Protein AF-A0A355GZD1-F1 (afdb_monomer_lite)

Secondary structure (DSSP, 8-state):
--EEEEEE-SS-GGG-EEEEEESPPGGGHHHHHHHHGGGT---SSS--EEEEEEEES-GGGGGGTT-EE-HHHHHHHHHHHHT--HHHHHHHHHHHHHHT---HHHHHHHTTTGGGSEEES--S-HHHHHHHHHHHHHT---HHHHTT--HHHHHHHHHHHS--EEETTEEEE-TT--------SSSPPP---S--SEEEEEEETT--TTSPPEEEEES--HHHHHHHHHHTT--SGGGEEEEEEEE-S-HHHHTT---TT-

Structure (mmCIF, N/CA/C/O backbone):
data_AF-A0A355GZD1-F1
#
_entry.id   AF-A0A355GZD1-F1
#
loop_
_atom_site.group_PDB
_atom_site.id
_atom_site.type_symbol
_atom_site.label_atom_id
_atom_site.label_alt_id
_atom_site.label_comp_id
_atom_site.label_asym_id
_atom_site.label_entity_id
_atom_site.label_seq_id
_atom_site.pdbx_PDB_ins_code
_atom_site.Cartn_x
_atom_site.Cartn_y
_atom_site.Cartn_z
_atom_site.occupancy
_atom_site.B_iso_or_equiv
_atom_site.auth_seq_id
_atom_site.auth_comp_id
_atom_site.auth_asym_id
_atom_site.auth_atom_id
_atom_site.pdbx_PDB_model_num
ATOM 1 N N . MET A 1 1 ? 7.072 -10.520 4.217 1.00 82.12 1 MET A N 1
ATOM 2 C CA . MET A 1 1 ? 6.081 -10.855 3.170 1.00 82.12 1 MET A CA 1
ATOM 3 C C . MET A 1 1 ? 4.704 -10.522 3.706 1.00 82.12 1 MET A C 1
ATOM 5 O O . MET A 1 1 ? 4.335 -11.055 4.750 1.00 82.12 1 MET A O 1
ATOM 9 N N . GLN A 1 2 ? 3.979 -9.650 3.012 1.00 93.69 2 GLN A N 1
ATOM 10 C CA . GLN A 1 2 ? 2.632 -9.221 3.383 1.00 93.69 2 GLN A CA 1
ATOM 11 C C . GLN A 1 2 ? 1.550 -10.006 2.657 1.00 93.69 2 GLN A C 1
ATOM 13 O O . GLN A 1 2 ? 0.583 -10.456 3.278 1.00 93.69 2 GLN A O 1
ATOM 18 N N . PHE A 1 3 ? 1.742 -10.228 1.363 1.00 98.00 3 PHE A N 1
ATOM 19 C CA . PHE A 1 3 ? 0.904 -11.103 0.562 1.00 98.00 3 PHE A CA 1
ATOM 20 C C . PHE A 1 3 ? 1.720 -11.700 -0.580 1.00 98.00 3 PHE A C 1
ATOM 22 O O . PHE A 1 3 ? 2.838 -11.275 -0.857 1.00 98.00 3 PHE A O 1
ATOM 29 N N . GLN A 1 4 ? 1.162 -12.708 -1.224 1.00 98.12 4 GLN A N 1
ATOM 30 C CA . GLN A 1 4 ? 1.624 -13.228 -2.498 1.00 98.12 4 GLN A CA 1
ATOM 31 C C . GLN A 1 4 ? 0.458 -13.162 -3.482 1.00 98.12 4 GLN A C 1
ATOM 33 O O . GLN A 1 4 ? -0.702 -13.310 -3.079 1.00 98.12 4 GLN A O 1
ATOM 38 N N . ALA A 1 5 ? 0.769 -12.953 -4.755 1.00 98.44 5 ALA A N 1
ATOM 39 C CA . ALA A 1 5 ? -0.221 -12.970 -5.820 1.00 98.44 5 ALA A CA 1
ATOM 40 C C . ALA A 1 5 ? 0.147 -14.015 -6.873 1.00 98.44 5 ALA A C 1
ATOM 42 O O . ALA A 1 5 ? 1.322 -14.211 -7.197 1.00 98.44 5 ALA A O 1
ATOM 43 N N . VAL A 1 6 ? -0.873 -14.679 -7.403 1.00 98.56 6 VAL A N 1
ATOM 44 C CA . VAL A 1 6 ? -0.771 -15.490 -8.615 1.00 98.56 6 VAL A CA 1
ATOM 45 C C . VAL A 1 6 ? -1.112 -14.584 -9.790 1.00 98.56 6 VAL A C 1
ATOM 47 O O . VAL A 1 6 ? -2.208 -14.032 -9.840 1.00 98.56 6 VAL A O 1
ATOM 50 N N . LEU A 1 7 ? -0.163 -14.407 -10.702 1.00 98.62 7 LEU A N 1
ATOM 51 C CA . LEU A 1 7 ? -0.236 -13.484 -11.826 1.00 98.62 7 LEU A CA 1
ATOM 52 C C . LEU A 1 7 ? -0.291 -14.257 -13.142 1.00 98.62 7 LEU A C 1
ATOM 54 O O . LEU A 1 7 ? 0.417 -15.253 -13.310 1.00 98.62 7 LEU A O 1
ATOM 58 N N . SER A 1 8 ? -1.114 -13.793 -14.075 1.00 98.25 8 SER A N 1
ATOM 59 C CA . SER A 1 8 ? -1.251 -14.366 -15.414 1.00 98.25 8 SER A CA 1
ATOM 60 C C . SER A 1 8 ? -1.285 -13.271 -16.480 1.00 98.25 8 SER A C 1
ATOM 62 O O . SER A 1 8 ? -1.413 -12.082 -16.176 1.00 98.25 8 SER A O 1
ATOM 64 N N . ASN A 1 9 ? -1.187 -13.676 -17.744 1.00 98.06 9 ASN A N 1
ATOM 65 C CA . ASN A 1 9 ? -1.461 -12.800 -18.873 1.00 98.06 9 ASN A CA 1
ATOM 66 C C . ASN A 1 9 ? -2.927 -12.947 -19.294 1.00 98.06 9 ASN A C 1
ATOM 68 O O . ASN A 1 9 ? -3.339 -14.008 -19.766 1.00 98.06 9 ASN A O 1
ATOM 72 N N . GLN A 1 10 ? -3.712 -11.872 -19.189 1.00 96.25 10 GLN A N 1
ATOM 73 C CA . GLN A 1 10 ? -5.134 -11.892 -19.552 1.00 96.25 10 GLN A CA 1
ATOM 74 C C . GLN A 1 10 ? -5.372 -12.282 -21.024 1.00 96.25 10 GLN A C 1
ATOM 76 O O . GLN A 1 10 ? -6.396 -12.885 -21.357 1.00 96.25 10 GLN A O 1
ATOM 81 N N . HIS A 1 11 ? -4.456 -11.908 -21.918 1.00 96.56 11 HIS A N 1
ATOM 82 C CA . HIS A 1 11 ? -4.574 -12.152 -23.355 1.00 96.56 11 HIS A CA 1
ATOM 83 C C . HIS A 1 11 ? -3.964 -13.487 -23.790 1.00 96.56 11 HIS A C 1
ATOM 85 O O . HIS A 1 11 ? -4.362 -14.006 -24.834 1.00 96.56 11 HIS A O 1
ATOM 91 N N . HIS A 1 12 ? -3.069 -14.047 -22.975 1.00 95.62 12 HIS A N 1
ATOM 92 C CA . HIS A 1 12 ? -2.373 -15.308 -23.223 1.00 95.62 12 HIS A CA 1
ATOM 93 C C . HIS A 1 12 ? -2.447 -16.252 -22.010 1.00 95.62 12 HIS A C 1
ATOM 95 O O . HIS A 1 12 ? -1.419 -16.599 -21.420 1.00 95.62 12 HIS A O 1
ATOM 101 N N . PRO A 1 13 ? -3.654 -16.703 -21.611 1.00 91.56 13 PRO A N 1
ATOM 102 C CA . PRO A 1 13 ? -3.822 -17.595 -20.461 1.00 91.56 13 PRO A CA 1
ATOM 103 C C . PRO A 1 13 ? -3.084 -18.937 -20.627 1.00 91.56 13 PRO A C 1
ATOM 105 O O . PRO A 1 13 ? -2.795 -19.622 -19.647 1.00 91.56 13 PRO A O 1
ATOM 108 N N . GLU A 1 14 ? -2.760 -19.333 -21.860 1.00 95.94 14 GLU A N 1
ATOM 109 C CA . GLU A 1 14 ? -1.964 -20.518 -22.176 1.00 95.94 14 GLU A CA 1
ATOM 110 C C . GLU A 1 14 ? -0.510 -20.452 -21.688 1.00 95.94 14 GLU A C 1
ATOM 112 O O . GLU A 1 14 ? 0.125 -21.502 -21.574 1.00 95.94 14 GLU A O 1
ATOM 117 N N . TYR A 1 15 ? 0.013 -19.260 -21.379 1.00 97.12 15 TYR A N 1
ATOM 118 C CA . TYR A 1 15 ? 1.365 -19.100 -20.835 1.00 97.12 15 TYR A CA 1
ATOM 119 C C . TYR A 1 15 ? 1.468 -19.541 -19.371 1.00 97.12 15 TYR A C 1
ATOM 121 O O . TYR A 1 15 ? 2.567 -19.743 -18.861 1.00 97.12 15 TYR A O 1
ATOM 129 N N . GLY A 1 16 ? 0.334 -19.799 -18.713 1.00 96.94 16 GLY A N 1
ATOM 130 C CA . GLY A 1 16 ? 0.282 -20.256 -17.332 1.00 96.94 16 GLY A CA 1
ATOM 131 C C . GLY A 1 16 ? 0.289 -19.095 -16.345 1.00 96.94 16 GLY A C 1
ATOM 132 O O . GLY A 1 16 ? -0.202 -18.009 -16.641 1.00 96.94 16 GLY A O 1
ATOM 133 N N . VAL A 1 17 ? 0.802 -19.357 -15.143 1.00 97.88 17 VAL A N 1
ATOM 134 C CA . VAL A 1 17 ? 0.797 -18.398 -14.036 1.00 97.88 17 VAL A CA 1
ATOM 135 C C . VAL A 1 17 ? 2.152 -18.339 -13.341 1.00 97.88 17 VAL A C 1
ATOM 137 O O . VAL A 1 17 ? 2.861 -19.347 -13.264 1.00 97.88 17 VAL A O 1
ATOM 140 N N . ALA A 1 18 ? 2.464 -17.180 -12.772 1.00 97.94 18 ALA A N 1
ATOM 141 C CA . ALA A 1 18 ? 3.606 -16.958 -11.898 1.00 97.94 18 ALA A CA 1
ATOM 142 C C . ALA A 1 18 ? 3.125 -16.586 -10.493 1.00 97.94 18 ALA A C 1
ATOM 144 O O . ALA A 1 18 ? 2.211 -15.784 -10.335 1.00 97.94 18 ALA A O 1
ATOM 145 N N . THR A 1 19 ? 3.736 -17.147 -9.452 1.00 98.12 19 THR A N 1
ATOM 146 C CA . THR A 1 19 ? 3.465 -16.739 -8.067 1.00 98.12 19 THR A CA 1
ATOM 147 C C . THR A 1 19 ? 4.574 -15.818 -7.588 1.00 98.12 19 THR A C 1
ATOM 149 O O . THR A 1 19 ? 5.732 -16.231 -7.542 1.00 98.12 19 THR A O 1
ATOM 152 N N . VAL A 1 20 ? 4.216 -14.592 -7.208 1.00 98.44 20 VAL A N 1
ATOM 153 C CA . VAL A 1 20 ? 5.163 -13.572 -6.743 1.00 98.44 20 VAL A CA 1
ATOM 154 C C . VAL A 1 20 ? 4.859 -13.210 -5.286 1.00 98.44 20 VAL A C 1
ATOM 156 O O . VAL A 1 20 ? 3.724 -12.826 -4.981 1.00 98.44 20 VAL A O 1
ATOM 159 N N . PRO A 1 21 ? 5.833 -13.343 -4.366 1.00 98.12 21 PRO A N 1
ATOM 160 C CA . PRO A 1 21 ? 5.706 -12.840 -3.005 1.00 98.12 21 PRO A CA 1
ATOM 161 C C . PRO A 1 21 ? 6.002 -11.337 -2.952 1.00 98.12 21 PRO A C 1
ATOM 163 O O . PRO A 1 21 ? 6.957 -10.866 -3.566 1.00 98.12 21 PRO A O 1
ATOM 166 N N . PHE A 1 22 ? 5.226 -10.605 -2.153 1.00 98.44 22 PHE A N 1
ATOM 167 C CA . PHE A 1 22 ? 5.394 -9.172 -1.937 1.00 98.44 22 PHE A CA 1
ATOM 168 C C . PHE A 1 22 ? 5.576 -8.823 -0.442 1.00 98.44 22 PHE A C 1
ATOM 170 O O . PHE A 1 22 ? 5.007 -9.492 0.434 1.00 98.44 22 PHE A O 1
ATOM 177 N N . PRO A 1 23 ? 6.344 -7.772 -0.099 1.00 97.81 23 PRO A N 1
ATOM 178 C CA . PRO A 1 23 ? 7.162 -6.971 -1.015 1.00 97.81 23 PRO A CA 1
ATOM 179 C C . PRO A 1 23 ? 8.322 -7.788 -1.602 1.00 97.81 23 PRO A C 1
ATOM 181 O O . PRO A 1 23 ? 8.781 -8.755 -0.986 1.00 97.81 23 PRO A O 1
ATOM 184 N N . ILE A 1 24 ? 8.754 -7.420 -2.804 1.00 97.06 24 ILE A N 1
ATOM 185 C CA . ILE A 1 24 ? 9.878 -8.018 -3.519 1.00 97.06 24 ILE A CA 1
ATOM 186 C C . ILE A 1 24 ? 11.169 -7.500 -2.870 1.00 97.06 24 ILE A C 1
ATOM 188 O O . ILE A 1 24 ? 11.403 -6.288 -2.860 1.00 97.06 24 ILE A O 1
ATOM 192 N N . PRO A 1 25 ? 12.032 -8.379 -2.327 1.00 93.62 25 PRO A N 1
ATOM 193 C CA . PRO A 1 25 ? 13.328 -7.956 -1.811 1.00 93.62 25 PRO A CA 1
ATOM 194 C C . PRO A 1 25 ? 14.170 -7.314 -2.916 1.00 93.62 25 PRO A C 1
ATOM 196 O O . PRO A 1 25 ? 14.246 -7.857 -4.017 1.00 93.62 25 PRO A O 1
ATOM 199 N N . ASN A 1 26 ? 14.877 -6.223 -2.612 1.00 91.00 26 ASN A N 1
ATOM 200 C CA . ASN A 1 26 ? 15.703 -5.517 -3.600 1.00 91.00 26 ASN A CA 1
ATOM 201 C C . ASN A 1 26 ? 16.722 -6.437 -4.304 1.00 91.00 26 ASN A C 1
ATOM 203 O O . ASN A 1 26 ? 16.922 -6.333 -5.510 1.00 91.00 26 ASN A O 1
ATOM 207 N N . ALA A 1 27 ? 17.301 -7.404 -3.585 1.00 92.38 27 ALA A N 1
ATOM 208 C CA . ALA A 1 27 ? 18.230 -8.386 -4.156 1.00 92.38 27 ALA A CA 1
ATOM 209 C C . ALA A 1 27 ? 17.583 -9.390 -5.137 1.00 92.38 27 ALA A C 1
ATOM 211 O O . ALA A 1 27 ? 18.294 -10.019 -5.915 1.00 92.38 27 ALA A O 1
ATOM 212 N N . GLU A 1 28 ? 16.260 -9.553 -5.096 1.00 95.56 28 GLU A N 1
ATOM 213 C CA . GLU A 1 28 ? 15.500 -10.491 -5.934 1.00 95.56 28 GLU A CA 1
ATOM 214 C C . GLU A 1 28 ? 14.722 -9.789 -7.053 1.00 95.56 28 GLU A C 1
ATOM 216 O O . GLU A 1 28 ? 14.115 -10.460 -7.885 1.00 95.56 28 GLU A O 1
ATOM 221 N N . TYR A 1 29 ? 14.740 -8.454 -7.104 1.00 95.69 29 TYR A N 1
ATOM 222 C CA . TYR A 1 29 ? 13.924 -7.686 -8.041 1.00 95.69 29 TYR A CA 1
ATOM 223 C C . TYR A 1 29 ? 14.171 -8.090 -9.501 1.00 95.69 29 TYR A C 1
ATOM 225 O O . TYR A 1 29 ? 13.238 -8.471 -10.206 1.00 95.69 29 TYR A O 1
ATOM 233 N N . ASP A 1 30 ? 15.434 -8.114 -9.931 1.00 97.00 30 ASP A N 1
ATOM 234 C CA . ASP A 1 30 ? 15.802 -8.505 -11.298 1.00 97.00 30 ASP A CA 1
ATOM 235 C C . ASP A 1 30 ? 15.437 -9.969 -11.600 1.00 97.00 30 ASP A C 1
ATOM 237 O O . ASP A 1 30 ? 15.009 -10.290 -12.709 1.00 97.00 30 ASP A O 1
ATOM 241 N N . ASN A 1 31 ? 15.546 -10.857 -10.604 1.00 97.38 31 ASN A N 1
ATOM 242 C CA . ASN A 1 31 ? 15.173 -12.263 -10.754 1.00 97.38 31 ASN A CA 1
ATOM 243 C C . ASN A 1 31 ? 13.663 -12.418 -10.964 1.00 97.38 31 ASN A C 1
ATOM 245 O O . ASN A 1 31 ? 13.244 -13.240 -11.778 1.00 97.38 31 ASN A O 1
ATOM 249 N N . ILE A 1 32 ? 12.845 -11.634 -10.252 1.00 97.56 32 ILE A N 1
ATOM 250 C CA . ILE A 1 32 ? 11.390 -11.632 -10.430 1.00 97.56 32 ILE A CA 1
ATOM 251 C C . ILE A 1 32 ? 11.013 -11.075 -11.802 1.00 97.56 32 ILE A C 1
ATOM 253 O O . ILE A 1 32 ? 10.178 -11.675 -12.470 1.00 97.56 32 ILE A O 1
ATOM 257 N N . ILE A 1 33 ? 11.646 -9.995 -12.267 1.00 97.69 33 ILE A N 1
ATOM 258 C CA . ILE A 1 33 ? 11.395 -9.481 -13.623 1.00 97.69 33 ILE A CA 1
ATOM 259 C C . ILE A 1 33 ? 11.700 -10.561 -14.670 1.00 97.69 33 ILE A C 1
ATOM 261 O O . ILE A 1 33 ? 10.834 -10.884 -15.481 1.00 97.69 33 ILE A O 1
ATOM 265 N N . ALA A 1 34 ? 12.869 -11.202 -14.590 1.00 97.38 34 ALA A N 1
ATOM 266 C CA . ALA A 1 34 ? 13.246 -12.280 -15.505 1.00 97.38 34 ALA A CA 1
ATOM 267 C C . ALA A 1 34 ? 12.312 -13.506 -15.417 1.00 97.38 34 ALA A C 1
ATOM 269 O O . ALA A 1 34 ? 12.079 -14.187 -16.415 1.00 97.38 34 ALA A O 1
ATOM 270 N N . LEU A 1 35 ? 11.756 -13.796 -14.234 1.00 97.25 35 LEU A N 1
ATOM 271 C CA . LEU A 1 35 ? 10.775 -14.867 -14.039 1.00 97.25 35 LEU A CA 1
ATOM 272 C C . LEU A 1 35 ? 9.460 -14.592 -14.783 1.00 97.25 35 LEU A C 1
ATOM 274 O O . LEU A 1 35 ? 8.805 -15.543 -15.206 1.00 97.25 35 LEU A O 1
ATOM 278 N N . LEU A 1 36 ? 9.069 -13.323 -14.926 1.00 97.88 36 LEU A N 1
ATOM 279 C CA . LEU A 1 36 ? 7.809 -12.917 -15.551 1.00 97.88 36 LEU A CA 1
ATOM 280 C C . LEU A 1 36 ? 7.895 -12.806 -17.079 1.00 97.88 36 LEU A C 1
ATOM 282 O O . LEU A 1 36 ? 6.874 -12.965 -17.748 1.00 97.88 36 LEU A O 1
ATOM 286 N N . GLU A 1 37 ? 9.096 -12.627 -17.643 1.00 96.56 37 GLU A N 1
ATOM 287 C CA . GLU A 1 37 ? 9.306 -12.500 -19.095 1.00 96.56 37 GLU A CA 1
ATOM 288 C C . GLU A 1 37 ? 8.633 -13.608 -19.934 1.00 96.56 37 GLU A C 1
ATOM 290 O O . GLU A 1 37 ? 7.963 -13.270 -20.912 1.00 96.56 37 GLU A O 1
ATOM 295 N N . PRO A 1 38 ? 8.721 -14.914 -19.590 1.00 97.00 38 PRO A N 1
ATOM 296 C CA . PRO A 1 38 ? 8.094 -15.976 -20.384 1.00 97.00 38 PRO A CA 1
ATOM 297 C C . PRO A 1 38 ? 6.561 -15.933 -20.393 1.00 97.00 38 PRO A C 1
ATOM 299 O O . PRO A 1 38 ? 5.946 -16.580 -21.237 1.00 97.00 38 PRO A O 1
ATOM 302 N N . PHE A 1 39 ? 5.953 -15.211 -19.448 1.00 97.19 39 PHE A N 1
ATOM 303 C CA . PHE A 1 39 ? 4.508 -15.006 -19.361 1.00 97.19 39 PHE A CA 1
ATOM 304 C C . PHE A 1 39 ? 4.060 -13.735 -20.101 1.00 97.19 39 PHE A C 1
ATOM 306 O O . PHE A 1 39 ? 2.863 -13.471 -20.181 1.00 97.19 39 PHE A O 1
ATOM 313 N N . GLU A 1 40 ? 4.998 -12.958 -20.656 1.00 97.44 40 GLU A N 1
ATOM 314 C CA . GLU A 1 40 ? 4.743 -11.670 -21.312 1.00 97.44 40 GLU A CA 1
ATOM 315 C C . GLU A 1 40 ? 3.964 -10.687 -20.412 1.00 97.44 40 GLU A C 1
ATOM 317 O O . GLU A 1 40 ? 3.043 -10.012 -20.873 1.00 97.44 40 GLU A O 1
ATOM 322 N N . ILE A 1 41 ? 4.319 -10.638 -19.122 1.00 97.75 41 ILE A N 1
ATOM 323 C CA . ILE A 1 41 ? 3.781 -9.694 -18.127 1.00 97.75 41 ILE A CA 1
ATOM 324 C C . ILE A 1 41 ? 4.915 -9.025 -17.345 1.00 97.75 41 ILE A C 1
ATOM 326 O O . ILE A 1 41 ? 6.064 -9.470 -17.402 1.00 97.75 41 ILE A O 1
ATOM 330 N N . GLY A 1 42 ? 4.591 -7.993 -16.565 1.00 95.62 42 GLY A N 1
ATOM 331 C CA . GLY A 1 42 ? 5.566 -7.260 -15.767 1.00 95.62 42 GLY A CA 1
ATOM 332 C C . GLY A 1 42 ? 6.131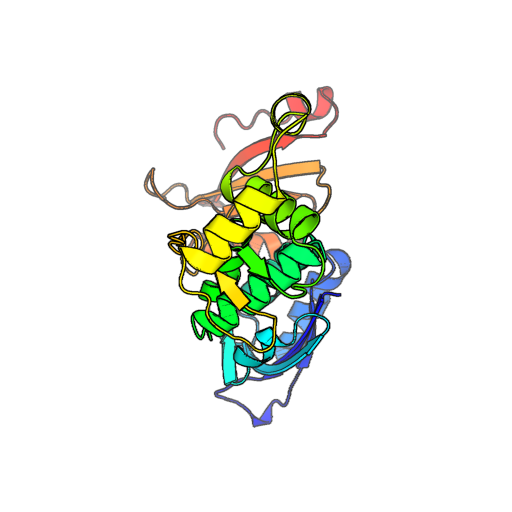 -6.041 -16.489 1.00 95.62 42 GLY A C 1
ATOM 333 O O . GLY A 1 42 ? 7.250 -5.632 -16.190 1.00 95.62 42 GLY A O 1
ATOM 334 N N . ASP A 1 43 ? 5.388 -5.436 -17.417 1.00 96.19 43 ASP A N 1
ATOM 335 C CA . ASP A 1 43 ? 5.704 -4.129 -18.004 1.00 96.19 43 ASP A CA 1
ATOM 336 C C . ASP A 1 43 ? 5.910 -3.062 -16.901 1.00 96.19 43 ASP A C 1
ATOM 338 O O . ASP A 1 43 ? 5.503 -3.228 -15.749 1.00 96.19 43 ASP A O 1
ATOM 342 N N . ALA A 1 44 ? 6.622 -1.974 -17.196 1.00 93.31 44 ALA A N 1
ATOM 343 C CA . ALA A 1 44 ? 6.904 -0.915 -16.218 1.00 93.31 44 ALA A CA 1
ATOM 344 C C . ALA A 1 44 ? 5.748 0.080 -16.036 1.00 93.31 44 ALA A C 1
ATOM 346 O O . ALA A 1 44 ? 5.700 0.780 -15.027 1.00 93.31 44 ALA A O 1
ATOM 347 N N . VAL A 1 45 ? 4.854 0.162 -17.023 1.00 92.75 45 VAL A N 1
ATOM 348 C CA . VAL A 1 45 ? 3.799 1.176 -17.138 1.00 92.75 45 VAL A CA 1
ATOM 349 C C . VAL A 1 45 ? 2.426 0.529 -17.296 1.00 92.75 45 VAL A C 1
ATOM 351 O O . VAL A 1 45 ? 1.441 1.011 -16.743 1.00 92.75 45 VAL A O 1
ATOM 354 N N . ARG A 1 46 ? 2.324 -0.554 -18.069 1.00 95.44 46 ARG A N 1
ATOM 355 C CA . ARG A 1 46 ? 1.048 -1.230 -18.313 1.00 95.44 46 ARG A CA 1
ATOM 356 C C . ARG A 1 46 ? 0.648 -2.063 -17.099 1.00 95.44 46 ARG A C 1
ATOM 358 O O . ARG A 1 46 ? 1.484 -2.684 -16.447 1.00 95.44 46 ARG A O 1
ATOM 365 N N . ARG A 1 47 ? -0.658 -2.109 -16.839 1.00 96.50 47 ARG A N 1
ATOM 366 C CA . ARG A 1 47 ? -1.276 -3.076 -15.928 1.00 96.50 47 ARG A CA 1
ATOM 367 C C . ARG A 1 47 ? -1.508 -4.386 -16.677 1.00 96.50 47 ARG A C 1
ATOM 369 O O . ARG A 1 47 ? -2.606 -4.637 -17.160 1.00 96.50 47 ARG A O 1
ATOM 376 N N . ASP A 1 48 ? -0.437 -5.138 -16.901 1.00 97.62 48 ASP A N 1
ATOM 377 C CA . ASP A 1 48 ? -0.443 -6.379 -17.685 1.00 97.62 48 ASP A CA 1
ATOM 378 C C . ASP A 1 48 ? -0.445 -7.653 -16.826 1.00 97.62 48 ASP A C 1
ATOM 380 O O . ASP A 1 48 ? -0.647 -8.745 -17.356 1.00 97.62 48 ASP A O 1
ATOM 384 N N . CYS A 1 49 ? -0.305 -7.524 -15.505 1.00 98.06 49 CYS A N 1
ATOM 385 C CA . CYS A 1 49 ? -0.433 -8.632 -14.569 1.00 98.06 49 CYS A CA 1
ATOM 386 C C . CYS A 1 49 ? -1.901 -8.810 -14.167 1.00 98.06 49 CYS A C 1
ATOM 388 O O . CYS A 1 49 ? -2.415 -8.082 -13.312 1.00 98.06 49 CYS A O 1
ATOM 390 N N . ARG A 1 50 ? -2.569 -9.816 -14.739 1.00 98.38 50 ARG A N 1
ATOM 391 C CA . ARG A 1 50 ? -3.881 -10.269 -14.267 1.00 98.38 50 ARG A CA 1
ATOM 392 C C . ARG A 1 50 ? -3.718 -10.959 -12.920 1.00 98.38 50 ARG A C 1
ATOM 394 O O . ARG A 1 50 ? -2.973 -11.932 -12.821 1.00 98.38 50 ARG A O 1
ATOM 401 N N . ILE A 1 51 ? -4.433 -10.503 -11.901 1.00 98.56 51 ILE A N 1
ATOM 402 C CA . ILE A 1 51 ? -4.372 -11.094 -10.561 1.00 98.56 51 ILE A CA 1
ATOM 403 C C . ILE A 1 51 ? -5.373 -12.250 -10.493 1.00 98.56 51 ILE A C 1
ATOM 405 O O . ILE A 1 51 ? -6.580 -12.034 -10.535 1.00 98.56 51 ILE A O 1
ATOM 409 N N . GLU A 1 52 ? -4.895 -13.486 -10.403 1.00 98.38 52 GLU A N 1
ATOM 410 C CA . GLU A 1 52 ? -5.752 -14.679 -10.334 1.00 98.38 52 GLU A CA 1
ATOM 411 C C . GLU A 1 52 ? -6.161 -15.021 -8.901 1.00 98.38 52 GLU A C 1
ATOM 413 O O . GLU A 1 52 ? -7.313 -15.365 -8.649 1.00 98.38 52 GLU A O 1
ATOM 418 N N . GLU A 1 53 ? -5.215 -14.922 -7.969 1.00 98.44 53 GLU A N 1
ATOM 419 C CA . GLU A 1 53 ? -5.412 -15.251 -6.558 1.00 98.44 53 GLU A CA 1
ATOM 420 C C . GLU A 1 53 ? -4.517 -14.362 -5.697 1.00 98.44 53 GLU A C 1
ATOM 422 O O . GLU A 1 53 ? -3.346 -14.144 -6.032 1.00 98.44 53 GLU A O 1
ATOM 427 N N . VAL A 1 54 ? -5.047 -13.890 -4.568 1.00 98.31 54 VAL A N 1
ATOM 428 C CA . VAL A 1 54 ? -4.268 -13.179 -3.549 1.00 98.31 54 VAL A CA 1
ATOM 429 C C . VAL A 1 54 ? -4.369 -13.917 -2.224 1.00 98.31 54 VAL A C 1
ATOM 431 O O . VAL A 1 54 ? -5.451 -14.216 -1.727 1.00 98.31 54 VAL A O 1
ATOM 434 N N . SER A 1 55 ? -3.224 -14.174 -1.596 1.00 97.81 55 SER A N 1
ATOM 435 C CA . SER A 1 55 ? -3.176 -14.780 -0.263 1.00 97.81 55 SER A CA 1
ATOM 436 C C . SER A 1 55 ? -2.159 -14.074 0.622 1.00 97.81 55 SER A C 1
ATOM 438 O O . SER A 1 55 ? -1.110 -13.632 0.161 1.00 97.81 55 SER A O 1
ATOM 440 N N . GLY A 1 56 ? -2.458 -13.941 1.914 1.00 96.44 56 GLY A N 1
ATOM 441 C CA . GLY A 1 56 ? -1.550 -13.279 2.845 1.00 96.44 56 GLY A CA 1
ATOM 442 C C . GLY A 1 56 ? -2.225 -12.724 4.087 1.00 96.44 56 GLY A C 1
ATOM 443 O O . GLY A 1 56 ? -3.297 -13.163 4.501 1.00 96.44 56 GLY A O 1
ATOM 444 N N . ASN A 1 57 ? -1.572 -11.727 4.676 1.00 96.19 57 ASN A N 1
ATOM 445 C CA . ASN A 1 57 ? -1.964 -11.130 5.945 1.00 96.19 57 ASN A CA 1
ATOM 446 C C . ASN A 1 57 ? -3.182 -10.205 5.828 1.00 96.19 57 ASN A C 1
ATOM 448 O O . ASN A 1 57 ? -3.796 -9.909 6.853 1.00 96.19 57 ASN A O 1
ATOM 452 N N . PHE A 1 58 ? -3.530 -9.757 4.620 1.00 97.88 58 PHE A N 1
ATOM 453 C CA . PHE A 1 58 ? -4.604 -8.799 4.353 1.00 97.88 58 PHE A CA 1
ATOM 454 C C . PHE A 1 58 ? -5.709 -9.430 3.489 1.00 97.88 58 PHE A C 1
ATOM 456 O O . PHE A 1 58 ? -5.712 -9.239 2.275 1.00 97.88 58 PHE A O 1
ATOM 463 N N . PRO A 1 59 ? -6.676 -10.158 4.085 1.00 97.38 59 PRO A N 1
ATOM 464 C CA . PRO A 1 59 ? -7.797 -10.750 3.353 1.00 97.38 59 PRO A CA 1
ATOM 465 C C . PRO A 1 59 ? -8.574 -9.787 2.448 1.00 97.38 59 PRO A C 1
ATOM 467 O O . PRO A 1 59 ? -9.140 -10.231 1.453 1.00 97.38 59 PRO A O 1
ATOM 470 N N . ILE A 1 60 ? -8.598 -8.484 2.761 1.00 98.12 60 ILE A N 1
ATOM 471 C CA . ILE A 1 60 ? -9.287 -7.485 1.927 1.00 98.12 60 ILE A CA 1
ATOM 472 C C . ILE A 1 60 ? -8.732 -7.422 0.499 1.00 98.12 60 ILE A C 1
ATOM 474 O O . ILE A 1 60 ? -9.473 -7.148 -0.436 1.00 98.12 60 ILE A O 1
ATOM 478 N N . LEU A 1 61 ? -7.450 -7.755 0.312 1.00 98.44 61 LEU A N 1
ATOM 479 C CA . LEU A 1 61 ? -6.796 -7.724 -0.996 1.00 98.44 61 LEU A CA 1
ATOM 480 C C . LEU A 1 61 ? -7.311 -8.808 -1.950 1.00 98.44 61 LEU A C 1
ATOM 482 O O . LEU A 1 61 ? -7.011 -8.748 -3.134 1.00 98.44 61 LEU A O 1
ATOM 486 N N . THR A 1 62 ? -8.131 -9.757 -1.486 1.00 98.06 62 THR A N 1
ATOM 487 C CA . THR A 1 62 ? -8.868 -10.666 -2.385 1.00 98.06 62 THR A CA 1
ATOM 488 C C . THR A 1 62 ? -9.828 -9.917 -3.319 1.00 98.06 62 THR A C 1
ATOM 490 O O . THR A 1 62 ? -10.187 -10.443 -4.365 1.00 98.06 62 THR A O 1
ATOM 493 N N . GLN A 1 63 ? -10.191 -8.664 -3.011 1.00 97.88 63 GLN A N 1
ATOM 494 C CA . GLN A 1 63 ? -10.930 -7.787 -3.930 1.00 97.88 63 GLN A CA 1
ATOM 495 C C . GLN A 1 63 ? -10.121 -7.404 -5.184 1.00 97.88 63 GLN A C 1
ATOM 497 O O . GLN A 1 63 ? -10.712 -7.030 -6.191 1.00 97.88 63 GLN A O 1
ATOM 502 N N . LEU A 1 64 ? -8.788 -7.538 -5.156 1.00 98.38 64 LEU A N 1
ATOM 503 C CA . LEU A 1 64 ? -7.943 -7.371 -6.341 1.00 98.38 64 LEU A CA 1
ATOM 504 C C . LEU A 1 64 ? -8.033 -8.564 -7.303 1.00 98.38 64 LEU A C 1
ATOM 506 O O . LEU A 1 64 ? -7.594 -8.457 -8.445 1.00 98.38 64 LEU A O 1
ATOM 510 N N . GLU A 1 65 ? -8.564 -9.712 -6.879 1.00 98.31 65 GLU A N 1
ATOM 511 C CA . GLU A 1 65 ? -8.681 -10.864 -7.769 1.00 98.31 65 GLU A CA 1
ATOM 512 C C . GLU A 1 65 ? -9.534 -10.513 -8.991 1.00 98.31 65 GLU A C 1
ATOM 514 O O . GLU A 1 65 ? -10.614 -9.929 -8.900 1.00 98.31 65 GLU A O 1
ATOM 519 N N . ARG A 1 66 ? -9.056 -10.937 -10.160 1.00 97.00 66 ARG A N 1
ATOM 520 C CA . ARG A 1 66 ? -9.618 -10.666 -11.488 1.00 97.00 66 ARG A CA 1
ATOM 521 C C . ARG A 1 66 ? -9.516 -9.210 -11.939 1.00 97.00 66 ARG A C 1
ATOM 523 O O . ARG A 1 66 ? -10.148 -8.871 -12.946 1.00 97.00 66 ARG A O 1
ATOM 530 N N . THR A 1 67 ? -8.735 -8.382 -11.258 1.00 97.88 67 THR A N 1
ATOM 531 C CA . THR A 1 67 ? -8.302 -7.085 -11.782 1.00 97.88 67 THR A CA 1
ATOM 532 C C . THR A 1 67 ? -6.904 -7.197 -12.384 1.00 97.88 67 THR A C 1
ATOM 534 O O . THR A 1 67 ? -6.248 -8.240 -12.292 1.00 97.88 67 THR A O 1
ATOM 537 N N . ASP A 1 68 ? -6.489 -6.138 -13.069 1.00 97.44 68 ASP A N 1
ATOM 538 C CA . ASP A 1 68 ? -5.180 -6.045 -13.698 1.00 97.44 68 ASP A CA 1
ATOM 539 C C . ASP A 1 68 ? -4.376 -4.971 -12.958 1.00 97.44 68 ASP A C 1
ATOM 541 O O . ASP A 1 68 ? -4.907 -3.904 -12.637 1.00 97.44 68 ASP A O 1
ATOM 545 N N . ALA A 1 69 ? -3.103 -5.247 -12.693 1.00 97.38 69 ALA A N 1
ATOM 546 C CA . ALA A 1 69 ? -2.189 -4.335 -12.014 1.00 97.38 69 ALA A CA 1
ATOM 547 C C . ALA A 1 69 ? -0.819 -4.332 -12.690 1.00 97.38 69 ALA A C 1
ATOM 549 O O . ALA A 1 69 ? -0.479 -5.218 -13.477 1.00 97.38 69 ALA A O 1
ATOM 550 N N . ASN A 1 70 ? -0.021 -3.320 -12.382 1.00 94.94 70 ASN A N 1
ATOM 551 C CA . ASN A 1 70 ? 1.404 -3.322 -12.639 1.00 94.94 70 ASN A CA 1
ATOM 552 C C . ASN A 1 70 ? 2.134 -4.062 -11.504 1.00 94.94 70 ASN A C 1
ATOM 554 O O . ASN A 1 70 ? 1.729 -3.988 -10.342 1.00 94.94 70 ASN A O 1
ATOM 558 N N . LEU A 1 71 ? 3.240 -4.746 -11.813 1.00 97.69 71 LEU A N 1
ATOM 559 C CA . LEU A 1 71 ? 4.047 -5.427 -10.792 1.00 97.69 71 LEU A CA 1
ATOM 560 C C . LEU A 1 71 ? 4.517 -4.472 -9.683 1.00 97.69 71 LEU A C 1
ATOM 562 O O . LEU A 1 71 ? 4.462 -4.815 -8.503 1.00 97.69 71 LEU A O 1
ATOM 566 N N . ASP A 1 72 ? 4.952 -3.271 -10.062 1.00 97.31 72 ASP A N 1
ATOM 567 C CA . ASP A 1 72 ? 5.491 -2.288 -9.127 1.00 97.31 72 ASP A CA 1
ATOM 568 C C . ASP A 1 72 ? 4.390 -1.647 -8.274 1.00 97.31 72 ASP A C 1
ATOM 570 O O . ASP A 1 72 ? 4.665 -1.243 -7.150 1.00 97.31 72 ASP A O 1
ATOM 574 N N . GLU A 1 73 ? 3.135 -1.607 -8.745 1.00 98.19 73 GLU A N 1
ATOM 575 C CA . GLU A 1 73 ? 1.989 -1.184 -7.922 1.00 98.19 73 GLU A CA 1
ATOM 576 C C . GLU A 1 73 ? 1.746 -2.172 -6.776 1.00 98.19 73 GLU A C 1
ATOM 578 O O . GLU A 1 73 ? 1.556 -1.763 -5.630 1.00 98.19 73 GLU A O 1
ATOM 583 N N . LEU A 1 74 ? 1.792 -3.477 -7.068 1.00 98.44 74 LEU A N 1
ATOM 584 C CA . LEU A 1 74 ? 1.646 -4.524 -6.054 1.00 98.44 74 LEU A CA 1
ATOM 585 C C . LEU A 1 74 ? 2.804 -4.502 -5.053 1.00 98.44 74 LEU A C 1
ATOM 587 O O . LEU A 1 74 ? 2.577 -4.627 -3.847 1.00 98.44 74 LEU A O 1
ATOM 591 N N . ASP A 1 75 ? 4.031 -4.300 -5.537 1.00 98.12 75 ASP A N 1
ATOM 592 C CA . ASP A 1 75 ? 5.207 -4.173 -4.679 1.00 98.12 75 ASP A CA 1
ATOM 593 C C . ASP A 1 75 ? 5.139 -2.927 -3.788 1.00 98.12 75 ASP A C 1
ATOM 595 O O . ASP A 1 75 ? 5.328 -3.016 -2.573 1.00 98.12 75 ASP A O 1
ATOM 599 N N . TYR A 1 76 ? 4.780 -1.778 -4.360 1.00 97.75 76 TYR A N 1
ATOM 600 C CA . TYR A 1 76 ? 4.611 -0.535 -3.615 1.00 97.75 76 TYR A CA 1
ATOM 601 C C . TYR A 1 76 ? 3.518 -0.653 -2.546 1.00 97.75 76 TYR A C 1
ATOM 603 O O . TYR A 1 76 ? 3.739 -0.293 -1.386 1.00 97.75 76 TYR A O 1
ATOM 611 N N . LEU A 1 77 ? 2.357 -1.218 -2.901 1.00 98.56 77 LEU A N 1
ATOM 612 C CA . LEU A 1 77 ? 1.275 -1.482 -1.954 1.00 98.56 77 LEU A CA 1
ATOM 613 C C . LEU A 1 77 ? 1.759 -2.369 -0.802 1.00 98.56 77 LEU A C 1
ATOM 615 O O . LEU A 1 77 ? 1.519 -2.054 0.362 1.00 98.56 77 LEU A O 1
ATOM 619 N N . ALA A 1 78 ? 2.473 -3.455 -1.098 1.00 98.44 78 ALA A N 1
ATOM 620 C CA . ALA A 1 78 ? 2.985 -4.347 -0.065 1.00 98.44 78 ALA A CA 1
ATOM 621 C C . ALA A 1 78 ? 3.970 -3.656 0.883 1.00 98.44 78 ALA A C 1
ATOM 623 O O . ALA A 1 78 ? 3.885 -3.875 2.090 1.00 98.44 78 ALA A O 1
ATOM 624 N N . LYS A 1 79 ? 4.859 -2.803 0.359 1.00 97.88 79 LYS A N 1
ATOM 625 C CA . LYS A 1 79 ? 5.796 -2.001 1.161 1.00 97.88 79 LYS A CA 1
ATOM 626 C C . LYS A 1 79 ? 5.055 -1.056 2.106 1.00 97.88 79 LYS A C 1
ATOM 628 O O . LYS A 1 79 ? 5.356 -1.029 3.294 1.00 97.88 79 LYS A O 1
ATOM 633 N N . ARG A 1 80 ? 4.028 -0.347 1.618 1.00 97.62 80 ARG A N 1
ATOM 634 C CA . ARG A 1 80 ? 3.169 0.509 2.458 1.00 97.62 80 ARG A CA 1
ATOM 635 C C . ARG A 1 80 ? 2.512 -0.288 3.583 1.00 97.62 80 ARG A C 1
ATOM 637 O O . ARG A 1 80 ? 2.596 0.106 4.744 1.00 97.62 80 ARG A O 1
ATOM 644 N N . LEU A 1 81 ? 1.913 -1.429 3.249 1.00 98.00 81 LEU A N 1
ATOM 645 C CA . LEU A 1 81 ? 1.215 -2.287 4.209 1.00 98.00 81 LEU A CA 1
ATOM 646 C C . LEU A 1 81 ? 2.148 -2.937 5.240 1.00 98.00 81 LEU A C 1
ATOM 648 O O . LEU A 1 81 ? 1.701 -3.265 6.335 1.0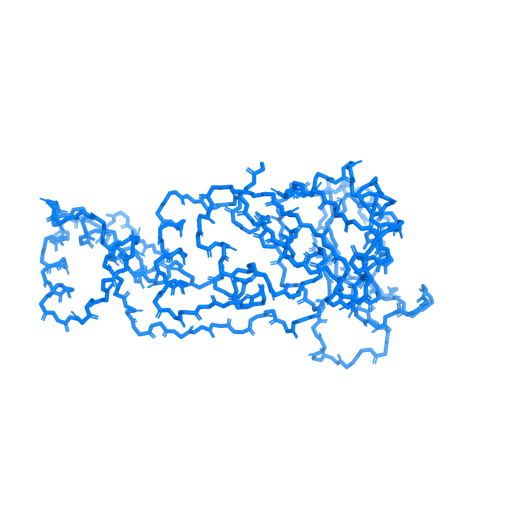0 98.00 81 LEU A O 1
ATOM 652 N N . ASP A 1 82 ? 3.426 -3.129 4.914 1.00 97.06 82 ASP A N 1
ATOM 653 C CA . ASP A 1 82 ? 4.420 -3.710 5.824 1.00 97.06 82 ASP A CA 1
ATOM 654 C C . ASP A 1 82 ? 4.755 -2.783 7.004 1.00 97.06 82 ASP A C 1
ATOM 656 O O . ASP A 1 82 ? 5.116 -3.273 8.071 1.00 97.06 82 ASP A O 1
ATOM 660 N N . SER A 1 83 ? 4.553 -1.468 6.854 1.00 93.44 83 SER A N 1
ATOM 661 C CA . SER A 1 83 ? 4.720 -0.499 7.948 1.00 93.44 83 SER A CA 1
ATOM 662 C C . SER A 1 83 ? 3.557 -0.426 8.939 1.00 93.44 83 SER A C 1
ATOM 664 O O . SER A 1 83 ? 3.694 0.234 9.966 1.00 93.44 83 SER A O 1
ATOM 666 N N . PHE A 1 84 ? 2.427 -1.080 8.652 1.00 96.88 84 PHE A N 1
ATOM 667 C CA . PHE A 1 84 ? 1.227 -0.943 9.473 1.00 96.88 84 PHE A CA 1
ATOM 668 C C . PHE A 1 84 ? 1.301 -1.739 10.769 1.00 96.88 84 PHE A C 1
ATOM 670 O O . PHE A 1 84 ? 1.656 -2.922 10.781 1.00 96.88 84 PHE A O 1
ATOM 677 N N . ASP A 1 85 ? 0.846 -1.116 11.854 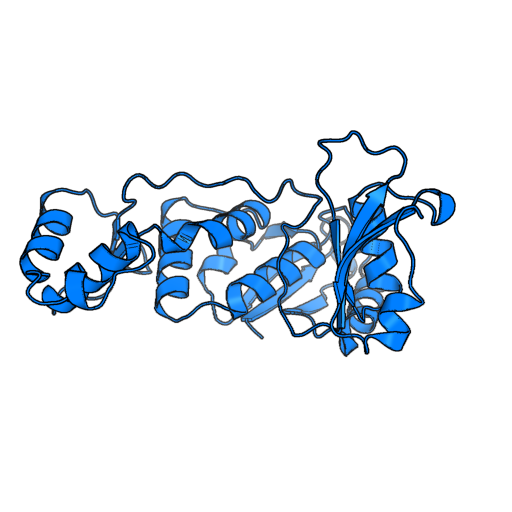1.00 95.62 85 ASP A N 1
ATOM 678 C CA . ASP A 1 85 ? 0.489 -1.845 13.063 1.00 95.62 85 ASP A CA 1
ATOM 679 C C . ASP A 1 85 ? -0.864 -2.584 12.922 1.00 95.62 85 ASP A C 1
ATOM 681 O O . ASP A 1 85 ? -1.586 -2.478 11.923 1.00 95.62 85 ASP A O 1
ATOM 685 N N . ASP A 1 86 ? -1.232 -3.376 13.935 1.00 95.81 86 ASP A N 1
ATOM 686 C CA . ASP A 1 86 ? -2.478 -4.156 13.921 1.00 95.81 86 ASP A CA 1
ATOM 687 C C . ASP A 1 86 ? -3.742 -3.281 13.805 1.00 95.81 86 ASP A C 1
ATOM 689 O O . ASP A 1 86 ? -4.766 -3.716 13.257 1.00 95.81 86 ASP A O 1
ATOM 693 N N . TYR A 1 87 ? -3.703 -2.058 14.338 1.00 95.00 87 TYR A N 1
ATOM 694 C CA . TYR A 1 87 ? -4.834 -1.144 14.282 1.00 95.00 87 TYR A CA 1
ATOM 695 C C . TYR A 1 87 ? -4.924 -0.453 12.924 1.00 95.00 87 TYR A C 1
ATOM 697 O O . TYR A 1 87 ? -6.008 -0.457 12.346 1.00 95.00 87 TYR A O 1
ATOM 705 N N . GLU A 1 88 ? -3.815 0.022 12.364 1.00 97.06 88 GLU A N 1
ATOM 706 C CA . GLU A 1 88 ? -3.757 0.573 11.004 1.00 97.06 88 GLU A CA 1
ATOM 707 C C . GLU A 1 88 ? -4.212 -0.459 9.973 1.00 97.06 88 GLU A C 1
ATOM 709 O O . GLU A 1 88 ? -5.052 -0.182 9.116 1.00 97.06 88 GLU A O 1
ATOM 714 N N . LYS A 1 89 ? -3.779 -1.712 10.130 1.00 97.94 89 LYS A N 1
ATOM 715 C CA . LYS A 1 89 ? -4.282 -2.841 9.344 1.00 97.94 89 LYS A CA 1
ATOM 716 C C . LYS A 1 89 ? -5.795 -3.032 9.471 1.00 97.94 89 LYS A C 1
ATOM 718 O O . LYS A 1 89 ? -6.463 -3.400 8.501 1.00 97.94 89 LYS A O 1
ATOM 723 N N . THR A 1 90 ? -6.355 -2.830 10.659 1.00 97.25 90 THR A N 1
ATOM 724 C CA . THR A 1 90 ? -7.805 -2.917 10.885 1.00 97.25 90 THR A CA 1
ATOM 725 C C . THR A 1 90 ? -8.535 -1.741 10.232 1.00 97.25 90 THR A C 1
ATOM 727 O O . THR A 1 90 ? -9.567 -1.947 9.592 1.00 97.25 90 THR A O 1
ATOM 730 N N . GLN A 1 91 ? -7.982 -0.529 10.340 1.00 97.62 91 GLN A N 1
ATOM 731 C CA . GLN A 1 91 ? -8.501 0.680 9.702 1.00 97.62 91 GLN A CA 1
ATOM 732 C C . GLN A 1 91 ? -8.535 0.534 8.179 1.00 97.62 91 GLN A C 1
ATOM 734 O O . GLN A 1 91 ? -9.589 0.717 7.572 1.00 97.62 91 GLN A O 1
ATOM 739 N N . PHE A 1 92 ? -7.422 0.110 7.579 1.00 98.31 92 PHE A N 1
ATOM 740 C CA . PHE A 1 92 ? -7.297 -0.132 6.145 1.00 98.31 92 PHE A CA 1
ATOM 741 C C . PHE A 1 92 ? -8.334 -1.135 5.632 1.00 98.31 92 PHE A C 1
ATOM 743 O O . PHE A 1 92 ? -9.107 -0.822 4.732 1.00 98.31 92 PHE A O 1
ATOM 750 N N . GLN A 1 93 ? -8.412 -2.325 6.236 1.00 98.38 93 GLN A N 1
ATOM 751 C CA . GLN A 1 93 ? -9.339 -3.364 5.776 1.00 98.38 93 GLN A CA 1
ATOM 752 C C . GLN A 1 93 ? -10.808 -2.981 5.992 1.00 98.38 93 GLN A C 1
ATOM 754 O O . GLN A 1 93 ? -11.650 -3.232 5.130 1.00 98.38 93 GLN A O 1
ATOM 759 N N . GLY A 1 94 ? -11.120 -2.355 7.132 1.00 97.88 94 GLY A N 1
ATOM 760 C CA . GLY A 1 94 ? -12.460 -1.857 7.418 1.00 97.88 94 GLY A CA 1
ATOM 761 C C . GLY A 1 94 ? -12.888 -0.800 6.407 1.00 97.88 94 GLY A C 1
ATOM 762 O O . GLY A 1 94 ? -13.981 -0.898 5.847 1.00 97.88 94 GLY A O 1
ATOM 763 N N . MET A 1 95 ? -12.021 0.175 6.129 1.00 97.94 95 MET A N 1
ATOM 764 C CA . MET A 1 95 ? -12.361 1.262 5.221 1.00 97.94 95 MET A CA 1
ATOM 765 C C . MET A 1 95 ? -12.440 0.808 3.765 1.00 97.94 95 MET A C 1
ATOM 767 O O . MET A 1 95 ? -13.406 1.142 3.084 1.00 97.94 95 MET A O 1
ATOM 771 N N . ALA A 1 96 ? -11.514 -0.034 3.308 1.00 98.19 96 ALA A N 1
ATOM 772 C CA . ALA A 1 96 ? -11.599 -0.631 1.979 1.00 98.19 96 ALA A CA 1
ATOM 773 C C . ALA A 1 96 ? -12.887 -1.449 1.795 1.00 98.19 96 ALA A C 1
ATOM 775 O O . ALA A 1 96 ? -13.586 -1.290 0.797 1.00 98.19 96 ALA A O 1
ATOM 776 N N . SER A 1 97 ? -13.272 -2.253 2.797 1.00 97.88 97 SER A N 1
ATOM 777 C CA . SER A 1 97 ? -14.538 -2.996 2.758 1.00 97.88 97 SER A CA 1
ATOM 778 C C . SER A 1 97 ? -15.760 -2.079 2.752 1.00 97.88 97 SER A C 1
ATOM 780 O O . SER A 1 97 ? -16.777 -2.443 2.166 1.00 97.88 97 SER A O 1
ATOM 782 N N . ARG A 1 98 ? -15.700 -0.935 3.440 1.00 97.00 98 ARG A N 1
ATOM 783 C CA . ARG A 1 98 ? -16.793 0.041 3.473 1.00 97.00 98 ARG A CA 1
ATOM 784 C C . ARG A 1 98 ? -16.963 0.741 2.127 1.00 97.00 98 ARG A C 1
ATOM 786 O O . ARG A 1 98 ? -18.100 0.961 1.713 1.00 97.00 98 ARG A O 1
ATOM 793 N N . LEU A 1 99 ? -15.853 1.140 1.513 1.00 96.81 99 LEU A N 1
ATOM 794 C CA . LEU A 1 99 ? -15.835 1.847 0.235 1.00 96.81 99 LEU A CA 1
ATOM 795 C C . LEU A 1 99 ? -16.039 0.910 -0.962 1.00 96.81 99 LEU A C 1
ATOM 797 O O . LEU A 1 99 ? -16.343 1.403 -2.041 1.00 96.81 99 LEU A O 1
ATOM 801 N N . ASP A 1 100 ? -15.929 -0.407 -0.748 1.00 96.81 100 ASP A N 1
ATOM 802 C CA . ASP A 1 100 ? -16.005 -1.435 -1.790 1.00 96.81 100 ASP A CA 1
ATOM 803 C C . ASP A 1 100 ? -14.941 -1.210 -2.877 1.00 96.81 100 ASP A C 1
ATOM 805 O O . ASP A 1 100 ? -15.260 -1.090 -4.055 1.00 96.81 100 ASP A O 1
ATOM 809 N N . LEU A 1 101 ? -13.676 -1.091 -2.452 1.00 97.50 101 LEU A N 1
ATOM 810 C CA . LEU A 1 101 ? -12.535 -0.859 -3.347 1.00 97.50 101 LEU A CA 1
ATOM 811 C C . LEU A 1 101 ? -12.142 -2.138 -4.094 1.00 97.50 101 LEU A C 1
ATOM 813 O O . LEU A 1 101 ? -12.171 -3.226 -3.521 1.00 97.50 101 LEU A O 1
ATOM 817 N N . HIS A 1 102 ? -11.719 -2.001 -5.352 1.00 96.44 102 HIS A N 1
ATOM 818 C CA . HIS A 1 102 ? -11.277 -3.133 -6.186 1.00 96.44 102 HIS A CA 1
ATOM 819 C C . HIS A 1 102 ? -9.987 -2.838 -6.966 1.00 96.44 102 HIS A C 1
ATOM 821 O O . HIS A 1 102 ? -9.382 -3.762 -7.506 1.00 96.44 102 HIS A O 1
ATOM 827 N N . GLY A 1 103 ? -9.549 -1.578 -7.043 1.00 96.12 103 GLY A N 1
ATOM 828 C CA . GLY A 1 103 ? -8.342 -1.160 -7.759 1.00 96.12 103 GLY A CA 1
ATOM 829 C C . GLY A 1 103 ? -7.095 -1.075 -6.876 1.00 96.12 103 GLY A C 1
ATOM 830 O O . GLY A 1 103 ? -7.149 -0.626 -5.730 1.00 96.12 103 GLY A O 1
ATOM 831 N N . VAL A 1 104 ? -5.936 -1.477 -7.413 1.00 97.81 104 VAL A N 1
ATOM 832 C CA . VAL A 1 104 ? -4.641 -1.360 -6.709 1.00 97.81 104 VAL A CA 1
ATOM 833 C C . VAL A 1 104 ? -4.278 0.097 -6.410 1.00 97.81 104 VAL A C 1
ATOM 835 O O . VAL A 1 104 ? -3.724 0.389 -5.356 1.00 97.81 104 VAL A O 1
ATOM 838 N N . ASP A 1 105 ? -4.664 1.020 -7.286 1.00 97.00 105 ASP A N 1
ATOM 839 C CA . ASP A 1 105 ? -4.562 2.465 -7.089 1.00 97.00 105 ASP A CA 1
ATOM 840 C C . ASP A 1 105 ? -5.403 2.961 -5.913 1.00 97.00 105 ASP A C 1
ATOM 842 O O . ASP A 1 105 ? -4.904 3.711 -5.075 1.00 97.00 105 ASP A O 1
ATOM 846 N N . GLU A 1 106 ? -6.657 2.519 -5.817 1.00 97.81 106 GLU A N 1
ATOM 847 C CA . GLU A 1 106 ? -7.537 2.841 -4.693 1.00 97.81 106 GLU A CA 1
ATOM 848 C C . GLU A 1 106 ? -6.941 2.344 -3.371 1.00 97.81 106 GLU A C 1
ATOM 850 O O . GLU A 1 106 ? -6.911 3.081 -2.385 1.00 97.81 106 GLU A O 1
ATOM 855 N N . PHE A 1 107 ? -6.404 1.120 -3.359 1.00 98.31 107 PHE A N 1
ATOM 856 C CA . PHE A 1 107 ? -5.722 0.577 -2.187 1.00 98.31 107 PHE A CA 1
ATOM 857 C C . PHE A 1 107 ? -4.454 1.357 -1.835 1.00 98.31 107 PHE A C 1
ATOM 859 O O . PHE A 1 107 ? -4.271 1.681 -0.661 1.00 98.31 107 PHE A O 1
ATOM 866 N N . ILE A 1 108 ? -3.605 1.702 -2.811 1.00 98.19 108 ILE A N 1
ATOM 867 C CA . ILE A 1 108 ? -2.412 2.533 -2.583 1.00 98.19 108 ILE A CA 1
ATOM 868 C C . ILE A 1 108 ? -2.820 3.868 -1.955 1.00 98.19 108 ILE A C 1
ATOM 870 O O . ILE A 1 108 ? -2.287 4.230 -0.906 1.00 98.19 108 ILE A O 1
ATOM 874 N N . ASN A 1 109 ? -3.797 4.560 -2.542 1.00 97.88 109 ASN A N 1
ATOM 875 C CA . ASN A 1 109 ? -4.307 5.837 -2.045 1.00 97.88 109 ASN A CA 1
ATOM 876 C C . ASN A 1 109 ? -4.872 5.725 -0.623 1.00 97.88 109 ASN A C 1
ATOM 878 O O . ASN A 1 109 ? -4.577 6.560 0.236 1.00 97.88 109 ASN A O 1
ATOM 882 N N . LEU A 1 110 ? -5.603 4.648 -0.329 1.00 98.12 110 LEU A N 1
ATOM 883 C CA . LEU A 1 110 ? -6.118 4.398 1.012 1.00 98.12 110 LEU A CA 1
ATOM 884 C C . LEU A 1 110 ? -4.995 4.241 2.049 1.00 98.12 110 LEU A C 1
ATOM 886 O O . LEU A 1 110 ? -5.172 4.676 3.187 1.00 98.12 110 LEU A O 1
ATOM 890 N N . THR A 1 111 ? -3.826 3.693 1.685 1.00 97.81 111 THR A N 1
ATOM 891 C CA . THR A 1 111 ? -2.713 3.539 2.645 1.00 97.81 111 THR A CA 1
ATOM 892 C C . THR A 1 111 ? -2.194 4.861 3.218 1.00 97.81 111 THR A C 1
ATOM 894 O O . THR A 1 111 ? -1.465 4.840 4.208 1.00 97.81 111 THR A O 1
ATOM 897 N N . PHE A 1 112 ? -2.515 6.001 2.601 1.00 95.62 112 PHE A N 1
ATOM 898 C CA . PHE A 1 112 ? -2.078 7.325 3.050 1.00 95.62 112 PHE A CA 1
ATOM 899 C C . PHE A 1 112 ? -3.064 8.032 3.975 1.00 95.62 112 PHE A C 1
ATOM 901 O O . PHE A 1 112 ? -2.688 9.011 4.609 1.00 95.62 112 PHE A O 1
ATOM 908 N N . CYS A 1 113 ? -4.312 7.571 4.035 1.00 94.50 113 CYS A N 1
ATOM 909 C CA . CYS A 1 113 ? -5.372 8.261 4.769 1.00 94.50 113 CYS A CA 1
ATOM 910 C C . CYS A 1 113 ? -6.199 7.332 5.669 1.00 94.50 113 CYS A C 1
ATOM 912 O O . CYS A 1 113 ? -7.045 7.805 6.426 1.00 94.50 113 CYS A O 1
ATOM 914 N N . CYS A 1 114 ? -5.967 6.013 5.657 1.00 94.62 114 CYS A N 1
ATOM 915 C CA . CYS A 1 114 ? -6.751 5.085 6.475 1.00 94.62 114 CYS A CA 1
ATOM 916 C C . CYS A 1 114 ? -6.630 5.343 7.986 1.00 94.62 114 CYS A C 1
ATOM 918 O O . CYS A 1 114 ? -7.554 5.014 8.730 1.00 94.62 114 CYS A O 1
ATOM 920 N N . GLN A 1 115 ? -5.541 5.968 8.443 1.00 91.69 115 GLN A N 1
ATOM 921 C CA . GLN A 1 115 ? -5.312 6.315 9.847 1.00 91.69 115 GLN A CA 1
ATOM 922 C C . GLN A 1 115 ? -6.353 7.292 10.413 1.00 91.69 115 GLN A C 1
ATOM 924 O O . GLN A 1 115 ? -6.534 7.320 11.630 1.00 91.69 115 GLN A O 1
ATOM 929 N N . GLU A 1 116 ? -7.060 8.043 9.564 1.00 92.19 116 GLU A N 1
ATOM 930 C CA . GLU A 1 116 ? -8.077 9.036 9.953 1.00 92.19 116 GLU A CA 1
ATOM 931 C C . GLU A 1 116 ? -9.436 8.398 10.316 1.00 92.19 116 GLU A C 1
ATOM 933 O O . GLU A 1 116 ? -10.312 9.019 10.928 1.00 92.19 116 GLU A O 1
ATOM 938 N N . VAL A 1 117 ? -9.617 7.116 9.992 1.00 94.00 117 VAL A N 1
ATOM 939 C CA . VAL A 1 117 ? -10.874 6.382 10.179 1.00 94.00 117 VAL A CA 1
ATOM 940 C C . VAL A 1 117 ? -10.887 5.671 11.523 1.00 94.00 117 VAL A C 1
ATOM 942 O O . VAL A 1 117 ? -9.920 5.024 11.905 1.00 94.00 117 VAL A O 1
ATOM 945 N N . THR A 1 118 ? -11.991 5.705 12.267 1.00 96.75 118 THR A N 1
ATOM 946 C CA . THR A 1 118 ? -12.096 4.914 13.505 1.00 96.75 118 THR A CA 1
ATOM 947 C C . THR A 1 118 ? -12.757 3.572 13.233 1.00 96.75 118 THR A C 1
ATOM 949 O O . THR A 1 118 ? -13.878 3.519 12.734 1.00 96.75 118 THR A O 1
ATOM 952 N N . VAL A 1 119 ? -12.098 2.473 13.613 1.00 97.12 119 VAL A N 1
ATOM 953 C CA . VAL A 1 119 ? -12.683 1.128 13.517 1.00 97.12 119 VAL A CA 1
ATOM 954 C C . VAL A 1 119 ? -12.809 0.504 14.897 1.00 97.12 119 VAL A C 1
ATOM 956 O O . VAL A 1 119 ? -11.833 0.317 15.624 1.00 97.12 119 VAL A O 1
ATOM 959 N N . VAL A 1 120 ? -14.041 0.164 15.267 1.00 96.81 120 VAL A N 1
ATOM 960 C CA . VAL A 1 120 ? -14.353 -0.472 16.544 1.00 96.81 120 VAL A CA 1
ATOM 961 C C . VAL A 1 120 ? -14.527 -1.972 16.337 1.00 96.81 120 VAL A C 1
ATOM 963 O O . VAL A 1 120 ? -15.488 -2.423 15.713 1.00 96.81 120 VAL A O 1
ATOM 966 N N . THR A 1 121 ? -13.599 -2.748 16.891 1.00 95.12 121 THR A N 1
ATOM 967 C CA . THR A 1 121 ? -13.640 -4.220 16.913 1.00 95.12 121 THR A CA 1
ATOM 968 C C . THR A 1 121 ? -14.090 -4.787 18.258 1.00 95.12 121 THR A C 1
ATOM 970 O O . THR A 1 121 ? -14.559 -5.920 18.318 1.00 95.12 121 THR A O 1
ATOM 973 N N . ASP A 1 122 ? -13.986 -3.999 19.330 1.00 92.31 122 ASP A N 1
ATOM 974 C CA . ASP A 1 122 ? -14.389 -4.374 20.684 1.00 92.31 122 ASP A CA 1
ATOM 975 C C . ASP A 1 122 ? -15.095 -3.204 21.386 1.00 92.31 122 ASP A C 1
ATOM 977 O O . ASP A 1 122 ? -14.549 -2.106 21.505 1.00 92.31 122 ASP A O 1
ATOM 981 N N . PHE A 1 123 ? -16.308 -3.460 21.879 1.00 93.88 123 PHE A N 1
ATOM 982 C CA . PHE A 1 123 ? -17.152 -2.490 22.584 1.00 93.88 123 PHE A CA 1
ATOM 983 C C . PHE A 1 123 ? -17.068 -2.615 24.116 1.00 93.88 123 PHE A C 1
ATOM 985 O O . PHE A 1 123 ? -17.699 -1.838 24.833 1.00 93.88 123 PHE A O 1
ATOM 992 N N . ASN A 1 124 ? -16.304 -3.574 24.650 1.00 94.88 124 ASN A N 1
ATOM 993 C CA . ASN A 1 124 ? -16.278 -3.856 26.088 1.00 94.88 124 ASN A CA 1
ATOM 994 C C . ASN A 1 124 ? -15.549 -2.784 26.915 1.00 94.88 124 ASN A C 1
ATOM 996 O O . ASN A 1 124 ? -15.828 -2.631 28.106 1.00 94.88 124 ASN A O 1
ATOM 1000 N N . ASN A 1 125 ? -14.625 -2.030 26.309 1.00 95.00 125 ASN A N 1
ATOM 1001 C CA . ASN A 1 125 ? -13.833 -1.009 26.996 1.00 95.00 125 ASN A CA 1
ATOM 1002 C C . ASN A 1 125 ? -13.960 0.365 26.324 1.00 95.00 125 ASN A C 1
ATOM 1004 O O . ASN A 1 125 ? -13.150 0.747 25.479 1.00 95.00 125 ASN A O 1
ATOM 1008 N N . LEU A 1 126 ? -14.961 1.132 26.763 1.00 96.19 126 LEU A N 1
ATOM 1009 C CA . LEU A 1 126 ? -15.222 2.485 26.263 1.00 96.19 126 LEU A CA 1
ATOM 1010 C C . LEU A 1 126 ? -14.079 3.470 26.541 1.00 96.19 126 LEU A C 1
ATOM 1012 O O . LEU A 1 126 ? -13.870 4.379 25.749 1.00 96.19 126 LEU A O 1
ATOM 1016 N N . GLU A 1 127 ? -13.315 3.288 27.619 1.00 95.31 127 GLU A N 1
ATOM 1017 C CA . GLU A 1 127 ? -12.169 4.160 27.907 1.00 95.31 127 GLU A CA 1
ATOM 1018 C C . GLU A 1 127 ? -11.089 3.987 26.829 1.00 95.31 127 GLU A C 1
ATOM 1020 O O . GLU A 1 127 ? -10.609 4.955 26.242 1.00 95.31 127 GLU A O 1
ATOM 1025 N N . SER A 1 128 ? -10.754 2.734 26.500 1.00 94.44 128 SER A N 1
ATOM 1026 C CA . SER A 1 128 ? -9.789 2.430 25.439 1.00 94.44 128 SER A CA 1
ATOM 1027 C C . SER A 1 128 ? -10.303 2.841 24.060 1.00 94.44 128 SER A C 1
ATOM 1029 O O . SER A 1 128 ? -9.512 3.316 23.245 1.00 94.44 128 SER A O 1
ATOM 1031 N N . LEU A 1 129 ? -11.598 2.650 23.792 1.00 95.69 129 LEU A N 1
ATOM 1032 C CA . LEU A 1 129 ? -12.224 3.035 22.528 1.00 95.69 129 LEU A CA 1
ATOM 1033 C C . LEU A 1 129 ? -12.123 4.544 22.328 1.00 95.69 129 LEU A C 1
ATOM 1035 O O . LEU A 1 129 ? -11.601 4.995 21.313 1.00 95.69 129 LEU A O 1
ATOM 1039 N N . GLY A 1 130 ? -12.560 5.324 23.317 1.00 96.00 130 GLY A N 1
ATOM 1040 C CA . GLY A 1 130 ? -12.563 6.778 23.217 1.00 96.00 130 GLY A CA 1
ATOM 1041 C C . GLY A 1 130 ?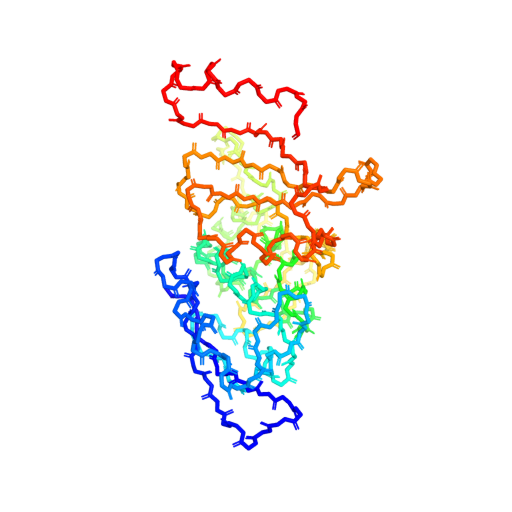 -11.158 7.358 23.171 1.00 96.00 130 GLY A C 1
ATOM 1042 O O . GLY A 1 130 ? -10.923 8.314 22.439 1.00 96.00 130 GLY A O 1
ATOM 1043 N N . ARG A 1 131 ? -10.194 6.742 23.869 1.00 95.06 131 ARG A N 1
ATOM 1044 C CA . ARG A 1 131 ? -8.777 7.112 23.768 1.00 95.06 131 ARG A CA 1
ATOM 1045 C C . ARG A 1 131 ? -8.240 6.901 22.361 1.00 95.06 131 ARG A C 1
ATOM 1047 O O . ARG A 1 131 ? -7.555 7.776 21.843 1.00 95.06 131 ARG A O 1
ATOM 1054 N N . ARG A 1 132 ? -8.552 5.760 21.746 1.00 94.00 132 ARG A N 1
ATOM 1055 C CA . ARG A 1 132 ? -8.118 5.450 20.382 1.00 94.00 132 ARG A CA 1
ATOM 1056 C C . ARG A 1 132 ? -8.764 6.382 19.366 1.00 94.00 132 ARG A C 1
ATOM 1058 O O . ARG A 1 132 ? -8.047 6.987 18.586 1.00 94.00 132 ARG A O 1
ATOM 1065 N N . HIS A 1 133 ? -10.080 6.558 19.447 1.00 95.44 133 HIS A N 1
ATOM 1066 C CA . HIS A 1 133 ? -10.819 7.484 18.593 1.00 95.44 133 HIS A CA 1
ATOM 1067 C C . HIS A 1 133 ? -10.273 8.916 18.693 1.00 95.44 133 HIS A C 1
ATOM 1069 O O . HIS A 1 133 ? -10.030 9.558 17.678 1.00 95.44 133 HIS A O 1
ATOM 1075 N N . TYR A 1 134 ? -9.995 9.393 19.910 1.00 94.62 134 TYR A N 1
ATOM 1076 C CA . TYR A 1 134 ? -9.410 10.716 20.120 1.00 94.62 134 TYR A CA 1
ATOM 1077 C C . TYR A 1 134 ? -8.046 10.877 19.433 1.00 94.62 134 TYR A C 1
ATOM 1079 O O . TYR A 1 134 ? -7.807 11.892 18.785 1.00 94.62 134 TYR A O 1
ATOM 1087 N N . LEU A 1 135 ? -7.168 9.876 19.551 1.00 93.38 135 LEU A N 1
ATOM 1088 C CA . LEU A 1 135 ? -5.862 9.891 18.886 1.00 93.38 135 LEU A CA 1
ATOM 1089 C C . LEU A 1 135 ? -5.991 9.801 17.361 1.00 93.38 135 LEU A C 1
ATOM 1091 O O . LEU A 1 135 ? -5.265 10.500 16.667 1.00 93.38 135 LEU A O 1
ATOM 1095 N N . THR A 1 136 ? -6.933 9.001 16.855 1.00 92.81 136 THR A N 1
ATOM 1096 C CA . THR A 1 136 ? -7.249 8.906 15.423 1.00 92.81 136 THR A CA 1
ATOM 1097 C C . THR A 1 136 ? -7.641 10.266 14.843 1.00 92.81 136 THR A C 1
ATOM 1099 O O . THR A 1 136 ? -7.092 10.664 13.825 1.00 92.81 136 THR A O 1
ATOM 1102 N N . LEU A 1 137 ? -8.526 11.018 15.508 1.00 90.75 137 LEU A N 1
ATOM 1103 C CA . LEU A 1 137 ? -8.945 12.342 15.028 1.00 90.75 137 LEU A CA 1
ATOM 1104 C C . LEU A 1 137 ? -7.837 13.404 15.098 1.00 90.75 137 LEU A C 1
ATOM 1106 O O . LEU A 1 137 ? -7.853 14.359 14.328 1.00 90.75 137 LEU A O 1
ATOM 1110 N N . GLY A 1 138 ? -6.922 13.286 16.064 1.00 84.25 138 GLY A N 1
ATOM 1111 C CA . GLY A 1 138 ? -5.867 14.277 16.294 1.00 84.25 138 GLY A CA 1
ATOM 1112 C C . GLY A 1 138 ? -4.535 13.975 15.607 1.00 84.25 138 GLY A C 1
ATOM 1113 O O . GLY A 1 138 ? -3.646 14.821 15.639 1.00 84.25 138 GLY A O 1
ATOM 1114 N N . GLY A 1 139 ? -4.346 12.766 15.068 1.00 81.81 139 GLY A N 1
ATOM 1115 C CA . GLY A 1 139 ? -3.037 12.265 14.621 1.00 81.81 139 GLY A CA 1
ATOM 1116 C C . GLY A 1 139 ? -2.007 12.099 15.753 1.00 81.81 139 GLY A C 1
ATOM 1117 O O . GLY A 1 139 ? -0.847 11.778 15.505 1.00 81.81 139 GLY A O 1
ATOM 1118 N N . GLY A 1 140 ? -2.409 12.332 17.006 1.00 84.69 140 GLY A N 1
ATOM 1119 C CA . GLY A 1 140 ? -1.546 12.379 18.180 1.00 84.69 140 GLY A CA 1
ATOM 1120 C C . GLY A 1 140 ? -2.138 13.250 19.290 1.00 84.69 140 GLY A C 1
ATOM 1121 O O . GLY A 1 140 ? -3.137 13.941 19.097 1.00 84.69 140 GLY A O 1
ATOM 1122 N N . ALA A 1 141 ? -1.538 13.186 20.478 1.00 88.62 141 ALA A N 1
ATOM 1123 C CA . ALA A 1 141 ? -1.862 14.064 21.601 1.00 88.62 141 ALA A CA 1
ATOM 1124 C C . ALA A 1 141 ? -0.676 14.150 22.569 1.00 88.62 141 ALA A C 1
ATOM 1126 O O . ALA A 1 141 ? 0.056 13.171 22.751 1.00 88.62 141 ALA A O 1
ATOM 1127 N N . SER A 1 142 ? -0.507 15.296 23.227 1.00 90.19 142 SER A N 1
ATOM 1128 C CA . SER A 1 142 ? 0.476 15.451 24.301 1.00 90.19 142 SER A CA 1
ATOM 1129 C C . SER A 1 142 ? 0.055 14.674 25.553 1.00 90.19 142 SER A C 1
ATOM 1131 O O . SER A 1 142 ? -1.126 14.394 25.776 1.00 90.19 142 SER A O 1
ATOM 1133 N N . MET A 1 143 ? 1.014 14.345 26.426 1.00 89.88 143 MET A N 1
ATOM 1134 C CA . MET A 1 143 ? 0.687 13.691 27.699 1.00 89.88 143 MET A CA 1
ATOM 1135 C C . MET A 1 143 ? -0.251 14.547 28.559 1.00 89.88 143 MET A C 1
ATOM 1137 O O . MET A 1 143 ? -1.130 13.994 29.218 1.00 89.88 143 MET A O 1
ATOM 1141 N N . GLU A 1 144 ? -0.105 15.873 28.532 1.00 90.94 144 GLU A N 1
ATOM 1142 C CA . GLU A 1 144 ? -0.997 16.795 29.236 1.00 90.94 144 GLU A CA 1
ATOM 1143 C C . GLU A 1 144 ? -2.425 16.761 28.671 1.00 90.94 144 GLU A C 1
ATOM 1145 O O . GLU A 1 144 ? -3.376 16.750 29.447 1.00 90.94 144 GLU A O 1
ATOM 1150 N N . GLU A 1 145 ? -2.597 16.687 27.346 1.00 88.25 145 GLU A N 1
ATOM 1151 C CA . GLU A 1 145 ? -3.921 16.608 26.703 1.00 88.25 145 GLU A CA 1
ATOM 1152 C C . GLU A 1 145 ? -4.657 15.297 26.994 1.00 88.25 145 GLU A C 1
ATOM 1154 O O . GLU A 1 145 ? -5.896 15.251 26.995 1.00 88.25 145 GLU A O 1
ATOM 1159 N N . MET A 1 146 ? -3.894 14.225 27.226 1.00 91.75 146 MET A N 1
ATOM 1160 C CA . MET A 1 146 ? -4.435 12.927 27.615 1.00 91.75 146 MET A CA 1
ATOM 1161 C C . MET A 1 146 ? -4.770 12.854 29.109 1.00 91.75 146 MET A C 1
ATOM 1163 O O . MET A 1 146 ? -5.676 12.115 29.498 1.00 91.75 146 MET A O 1
ATOM 1167 N N . GLN A 1 147 ? -4.046 13.582 29.963 1.00 90.50 147 GLN A N 1
ATOM 1168 C CA . GLN A 1 147 ? -4.233 13.521 31.411 1.00 90.50 147 GLN A CA 1
ATOM 1169 C C . GLN A 1 147 ? -5.580 14.110 31.835 1.00 90.50 147 GLN A C 1
ATOM 1171 O O . GLN A 1 147 ? -5.906 15.261 31.568 1.00 90.50 147 GLN A O 1
ATOM 1176 N N . GLY A 1 148 ? -6.368 13.310 32.555 1.00 84.19 148 GLY A N 1
ATOM 1177 C CA . GLY A 1 148 ? -7.657 13.745 33.097 1.00 84.19 148 GLY A CA 1
ATOM 1178 C C . GLY A 1 148 ? -8.763 13.919 32.052 1.00 84.19 148 GLY A C 1
ATOM 1179 O O . GLY A 1 148 ? -9.858 14.350 32.415 1.00 84.19 148 GLY A O 1
ATOM 1180 N N . ARG A 1 149 ? -8.513 13.572 30.782 1.00 93.75 149 ARG A N 1
ATOM 1181 C CA . ARG A 1 149 ? -9.550 13.508 29.752 1.00 93.75 149 ARG A CA 1
ATOM 1182 C C . ARG A 1 149 ? -10.448 12.300 30.006 1.00 93.75 149 ARG A C 1
ATOM 1184 O O . ARG A 1 149 ? -9.965 11.191 30.205 1.00 93.75 149 ARG A O 1
ATOM 1191 N N . ASP A 1 150 ? -11.756 12.526 29.979 1.00 95.81 150 ASP A N 1
ATOM 1192 C CA . ASP A 1 150 ? -12.757 11.467 30.096 1.00 95.81 150 ASP A CA 1
ATOM 1193 C C . ASP A 1 150 ? -12.953 10.787 28.734 1.00 95.81 150 ASP A C 1
ATOM 1195 O O . ASP A 1 150 ? -13.745 11.234 27.896 1.00 95.81 150 ASP A O 1
ATOM 1199 N N . PHE A 1 151 ? -12.191 9.721 28.488 1.00 97.06 151 PHE A N 1
ATOM 1200 C CA . PHE A 1 151 ? -12.258 9.005 27.219 1.00 97.06 151 PHE A CA 1
ATOM 1201 C C . PHE A 1 151 ? -13.530 8.177 27.080 1.00 97.06 151 PHE A C 1
ATOM 1203 O O . PHE A 1 151 ? -14.037 8.033 25.970 1.00 97.06 151 PHE A O 1
ATOM 1210 N N . ARG A 1 152 ? -14.123 7.702 28.176 1.00 96.94 152 ARG A N 1
ATOM 1211 C CA . ARG A 1 152 ? -15.449 7.082 28.128 1.00 96.94 152 ARG A CA 1
ATOM 1212 C C . ARG A 1 152 ? -16.492 8.027 27.526 1.00 96.94 152 ARG A C 1
ATOM 1214 O O . ARG A 1 152 ? -17.285 7.583 26.699 1.00 96.94 152 ARG A O 1
ATOM 1221 N N . SER A 1 153 ? -16.490 9.305 27.902 1.00 96.75 153 SER A N 1
ATOM 1222 C CA . SER A 1 153 ? -17.402 10.295 27.309 1.00 96.75 153 SER A CA 1
ATOM 1223 C C . SER A 1 153 ? -17.134 10.519 25.816 1.00 96.75 153 SER A C 1
ATOM 1225 O O . SER A 1 153 ? -18.083 10.628 25.042 1.00 96.75 153 SER A O 1
ATOM 1227 N N . VAL A 1 154 ? -15.866 10.508 25.385 1.00 96.44 154 VAL A N 1
ATOM 1228 C CA . VAL A 1 154 ? -15.496 10.570 23.955 1.00 96.44 154 VAL A CA 1
ATOM 1229 C C . VAL A 1 154 ? -16.041 9.363 23.185 1.00 96.44 154 VAL A C 1
ATOM 1231 O O . VAL A 1 154 ? -16.620 9.526 22.116 1.00 96.44 154 VAL A O 1
ATOM 1234 N N . ALA A 1 155 ? -15.911 8.156 23.741 1.00 97.12 155 ALA A N 1
ATOM 1235 C CA . ALA A 1 155 ? -16.469 6.949 23.139 1.00 97.12 155 ALA A CA 1
ATOM 1236 C C . ALA A 1 155 ? -17.990 7.025 22.991 1.00 97.12 155 ALA A C 1
ATOM 1238 O O . ALA A 1 155 ? -18.516 6.720 21.929 1.00 97.12 155 ALA A O 1
ATOM 1239 N N . LEU A 1 156 ? -18.700 7.438 24.043 1.00 96.31 156 LEU A N 1
ATOM 1240 C CA . LEU A 1 156 ? -20.156 7.569 23.991 1.00 96.31 156 LEU A CA 1
ATOM 1241 C C . LEU A 1 156 ? -20.590 8.601 22.946 1.00 96.31 156 LEU A C 1
ATOM 1243 O O . LEU A 1 156 ? -21.516 8.334 22.190 1.00 96.31 156 LEU A O 1
ATOM 1247 N N . ALA A 1 157 ? -19.880 9.729 22.841 1.00 95.94 157 ALA A N 1
ATOM 1248 C CA . ALA A 1 157 ? -20.158 10.738 21.823 1.00 95.94 157 ALA A CA 1
ATOM 1249 C C . ALA A 1 157 ? -20.030 10.182 20.394 1.00 95.94 157 ALA A C 1
ATOM 1251 O O . ALA A 1 157 ? -20.896 10.459 19.568 1.00 95.94 157 ALA A O 1
ATOM 1252 N N . LEU A 1 158 ? -19.009 9.360 20.119 1.00 95.81 158 LEU A N 1
ATOM 1253 C CA . LEU A 1 158 ? -18.877 8.662 18.836 1.00 95.81 158 LEU A CA 1
ATOM 1254 C C . LEU A 1 158 ? -20.058 7.712 18.590 1.00 95.81 158 LEU A C 1
ATOM 1256 O O . LEU A 1 158 ? -20.689 7.759 17.537 1.00 95.81 158 LEU A O 1
ATOM 1260 N N . LEU A 1 159 ? -20.356 6.844 19.562 1.00 94.81 159 LEU A N 1
ATOM 1261 C CA . LEU A 1 159 ? -21.364 5.791 19.414 1.00 94.81 159 LEU A CA 1
ATOM 1262 C C . LEU A 1 159 ? -22.791 6.342 19.268 1.00 94.81 159 LEU A C 1
ATOM 1264 O O . LEU A 1 159 ? -23.585 5.763 18.528 1.00 94.81 159 LEU A O 1
ATOM 1268 N N . ASP A 1 160 ? -23.106 7.434 19.965 1.00 93.25 160 ASP A N 1
ATOM 1269 C CA . ASP A 1 160 ? -24.430 8.064 19.946 1.00 93.25 160 ASP A CA 1
ATOM 1270 C C . ASP A 1 160 ? -24.582 9.081 18.802 1.00 93.25 160 ASP A C 1
ATOM 1272 O O . ASP A 1 160 ? -25.695 9.325 18.329 1.00 93.25 160 ASP A O 1
ATOM 1276 N N . GLY A 1 161 ? -23.478 9.715 18.391 1.00 88.06 161 GLY A N 1
ATOM 1277 C CA . GLY A 1 161 ? -23.477 10.850 17.469 1.00 88.06 161 GLY A CA 1
ATOM 1278 C C . GLY A 1 161 ? -23.215 10.492 16.009 1.00 88.06 161 GLY A C 1
ATOM 1279 O O . GLY A 1 161 ? -23.710 11.189 15.121 1.00 88.06 161 GLY A O 1
ATOM 1280 N N . GLU A 1 162 ? -22.474 9.416 15.742 1.00 88.00 162 GLU A N 1
ATOM 1281 C CA . GLU A 1 162 ? -22.075 9.040 14.388 1.00 88.00 162 GLU A CA 1
ATOM 1282 C C . GLU A 1 162 ? -22.674 7.714 13.919 1.00 88.00 162 GLU A C 1
ATOM 1284 O O . GLU A 1 162 ? -22.936 6.782 14.680 1.00 88.00 162 GLU A O 1
ATOM 1289 N N . VAL A 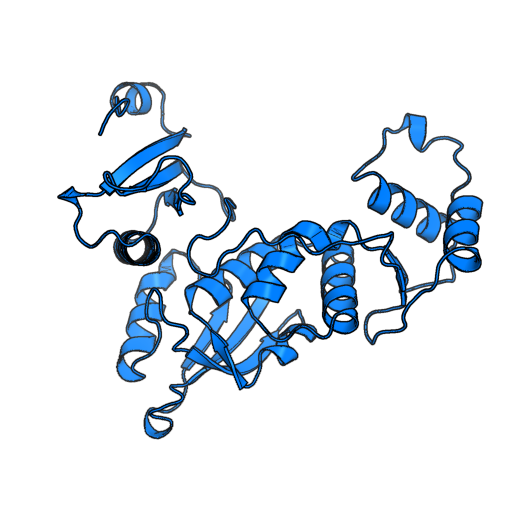1 163 ? -22.861 7.606 12.602 1.00 90.12 163 VAL A N 1
ATOM 1290 C CA . VAL A 1 163 ? -23.400 6.395 11.987 1.00 90.12 163 VAL A CA 1
ATOM 1291 C C . VAL A 1 163 ? -22.265 5.451 11.600 1.00 90.12 163 VAL A C 1
ATOM 1293 O O . VAL A 1 163 ? -21.680 5.563 10.519 1.00 90.12 163 VAL A O 1
ATOM 1296 N N . GLY A 1 164 ? -22.008 4.472 12.464 1.00 93.69 164 GLY A N 1
ATOM 1297 C CA . GLY A 1 164 ? -21.095 3.368 12.175 1.00 93.69 164 GLY A CA 1
ATOM 1298 C C . GLY A 1 164 ? -21.605 2.450 11.053 1.00 93.69 164 GLY A C 1
ATOM 1299 O O . GLY A 1 164 ? -22.810 2.209 10.914 1.00 93.69 164 GLY A O 1
ATOM 1300 N N . ARG A 1 165 ? -20.690 1.904 10.245 1.00 96.75 165 ARG A N 1
ATOM 1301 C CA . ARG A 1 165 ? -20.974 0.885 9.219 1.00 96.75 165 ARG A CA 1
ATOM 1302 C C . ARG A 1 165 ? -20.346 -0.440 9.606 1.00 96.75 165 ARG A C 1
ATOM 1304 O O . ARG A 1 165 ? -19.149 -0.517 9.851 1.00 96.75 165 ARG A O 1
ATOM 1311 N N . VAL A 1 166 ? -21.162 -1.486 9.658 1.00 97.12 166 VAL A N 1
ATOM 1312 C CA . VAL A 1 166 ? -20.698 -2.834 9.991 1.00 97.12 166 VAL A CA 1
ATOM 1313 C C . VAL A 1 166 ? -19.982 -3.436 8.785 1.00 97.12 166 VAL A C 1
ATOM 1315 O O . VAL A 1 166 ? -20.553 -3.503 7.700 1.00 97.12 166 VAL A O 1
ATOM 1318 N N . THR A 1 167 ? -18.757 -3.905 9.001 1.00 97.56 167 THR A N 1
ATOM 1319 C CA . THR A 1 167 ? -17.950 -4.659 8.034 1.00 97.56 167 THR A CA 1
ATOM 1320 C C . THR A 1 167 ? -17.478 -5.969 8.668 1.00 97.56 167 THR A C 1
ATOM 1322 O O . THR A 1 167 ? -17.629 -6.179 9.874 1.00 97.56 167 THR A O 1
ATOM 1325 N N . HIS A 1 168 ? -16.848 -6.840 7.879 1.00 94.69 168 HIS A N 1
ATOM 1326 C CA . HIS A 1 168 ? -16.202 -8.052 8.400 1.00 94.69 168 HIS A CA 1
ATOM 1327 C C . HIS A 1 168 ? -15.015 -7.751 9.336 1.00 94.69 168 HIS A C 1
ATOM 1329 O O . HIS A 1 168 ? -14.586 -8.634 10.074 1.00 94.69 168 HIS A O 1
ATOM 1335 N N . TYR A 1 169 ? -14.517 -6.509 9.336 1.00 96.69 169 TYR A N 1
ATOM 1336 C CA . TYR A 1 169 ? -13.345 -6.066 10.095 1.00 96.69 169 TYR A CA 1
ATOM 1337 C C . TYR A 1 169 ? -13.700 -5.208 11.316 1.00 96.69 169 TYR A C 1
ATOM 1339 O O . TYR A 1 169 ? -12.805 -4.725 12.001 1.00 96.69 169 TYR A O 1
ATOM 1347 N N . GLY A 1 170 ? -14.991 -5.014 11.605 1.00 96.75 170 GLY A N 1
ATOM 1348 C CA . GLY A 1 170 ? -15.478 -4.181 12.706 1.00 96.75 170 GLY A CA 1
ATOM 1349 C C . GLY A 1 170 ? -16.474 -3.119 12.246 1.00 96.75 170 GLY A C 1
ATOM 1350 O O . GLY A 1 170 ? -16.954 -3.134 11.110 1.00 96.75 170 GLY A O 1
ATOM 1351 N N . VAL A 1 171 ? -16.807 -2.197 13.148 1.00 97.88 171 VAL A N 1
ATOM 1352 C CA . VAL A 1 171 ? -17.695 -1.066 12.854 1.00 97.88 171 VAL A CA 1
ATOM 1353 C C . VAL A 1 171 ? -16.860 0.159 12.507 1.00 97.88 171 VAL A C 1
ATOM 1355 O O . VAL A 1 171 ? -16.105 0.653 13.340 1.00 97.88 171 VAL A O 1
ATOM 1358 N N . VAL A 1 172 ? -17.004 0.628 11.272 1.00 97.75 172 VAL A N 1
ATOM 1359 C CA . VAL A 1 172 ? -16.249 1.741 10.696 1.00 97.75 172 VAL A CA 1
ATOM 1360 C C . VAL A 1 172 ? -17.003 3.050 10.901 1.00 97.75 172 VAL A C 1
ATOM 1362 O O . VAL A 1 172 ? -18.170 3.167 10.518 1.00 97.75 172 VAL A O 1
ATOM 1365 N N . TYR A 1 173 ? -16.318 4.040 11.455 1.00 96.75 173 TYR A N 1
ATOM 1366 C CA . TYR A 1 173 ? -16.760 5.421 11.599 1.00 96.75 173 TYR A CA 1
ATOM 1367 C C . TYR A 1 173 ? -15.869 6.298 10.725 1.00 96.75 173 TYR A C 1
ATOM 1369 O O . TYR A 1 173 ? -14.654 6.326 10.915 1.00 96.75 173 TYR A O 1
ATOM 1377 N N . ASP A 1 174 ? -16.480 6.965 9.745 1.00 90.44 174 ASP A N 1
ATOM 1378 C CA . ASP A 1 174 ? -15.735 7.708 8.723 1.00 90.44 174 ASP A CA 1
ATOM 1379 C C . ASP A 1 174 ? -15.088 8.962 9.269 1.00 90.44 174 ASP A C 1
ATOM 1381 O O . ASP A 1 174 ? -14.099 9.395 8.705 1.00 90.44 174 ASP A O 1
ATOM 1385 N N . ASN A 1 175 ? -15.648 9.586 10.308 1.00 88.56 175 ASN A N 1
ATOM 1386 C CA . ASN A 1 175 ? -15.140 10.852 10.835 1.00 88.56 175 ASN A CA 1
ATOM 1387 C C . ASN A 1 175 ? -15.024 11.974 9.776 1.00 88.56 175 ASN A C 1
ATOM 1389 O O . ASN A 1 175 ? -14.181 12.858 9.892 1.00 88.56 175 ASN A O 1
ATOM 1393 N N . GLY A 1 176 ? -15.853 11.944 8.724 1.00 87.75 176 GLY A N 1
ATOM 1394 C CA . GLY A 1 176 ? -15.749 12.888 7.604 1.00 87.75 176 GLY A CA 1
ATOM 1395 C C . GLY A 1 176 ? -14.626 12.578 6.608 1.00 87.75 176 GLY A C 1
ATOM 1396 O O . GLY A 1 176 ? -14.254 13.465 5.851 1.00 87.75 176 GLY A O 1
ATOM 1397 N N . PHE A 1 177 ? -14.111 11.346 6.608 1.00 91.88 177 PHE A N 1
ATOM 1398 C CA . PHE A 1 177 ? -13.074 10.867 5.698 1.00 91.88 177 PHE A CA 1
ATOM 1399 C C . PHE A 1 177 ? -13.348 11.211 4.230 1.00 91.88 177 PHE A C 1
ATOM 1401 O O . PHE A 1 177 ? -14.428 10.937 3.695 1.00 91.88 177 PHE A O 1
ATOM 1408 N N . GLU A 1 178 ? -12.308 11.709 3.565 1.00 92.00 178 GLU A N 1
ATOM 1409 C CA . GLU A 1 178 ? -12.240 11.904 2.121 1.00 92.00 178 GLU A CA 1
ATOM 1410 C C . GLU A 1 178 ? -10.959 11.250 1.589 1.00 92.00 178 GLU A C 1
ATOM 1412 O O . GLU A 1 178 ? -9.861 11.495 2.088 1.00 92.00 178 GLU A O 1
ATOM 1417 N N . MET A 1 179 ? -11.085 10.397 0.569 1.00 93.62 179 MET A N 1
ATOM 1418 C CA . MET A 1 179 ? -9.941 9.647 0.049 1.00 93.62 179 MET A CA 1
ATOM 1419 C C . MET A 1 179 ? -9.024 10.549 -0.780 1.00 93.62 179 MET A C 1
ATOM 1421 O O . MET A 1 179 ? -9.372 10.943 -1.897 1.00 93.62 179 MET A O 1
ATOM 1425 N N . SER A 1 180 ? -7.828 10.817 -0.257 1.00 91.25 180 SER A N 1
ATOM 1426 C CA . SER A 1 180 ? -6.781 11.540 -0.982 1.00 91.25 180 SER A CA 1
ATOM 1427 C C . SER A 1 180 ? -6.299 10.740 -2.197 1.00 91.25 180 SER A C 1
ATOM 1429 O O . SER A 1 180 ? -5.986 9.559 -2.080 1.00 91.25 180 SER A O 1
ATOM 1431 N N . GLN A 1 181 ? -6.226 11.387 -3.363 1.00 92.12 181 GLN A N 1
ATOM 1432 C CA . GLN A 1 181 ? -5.710 10.801 -4.608 1.00 92.12 181 GLN A CA 1
ATOM 1433 C C . GLN A 1 181 ? -4.252 11.233 -4.804 1.00 92.12 181 GLN A C 1
ATOM 1435 O O . GLN A 1 181 ? -3.987 12.217 -5.491 1.00 92.12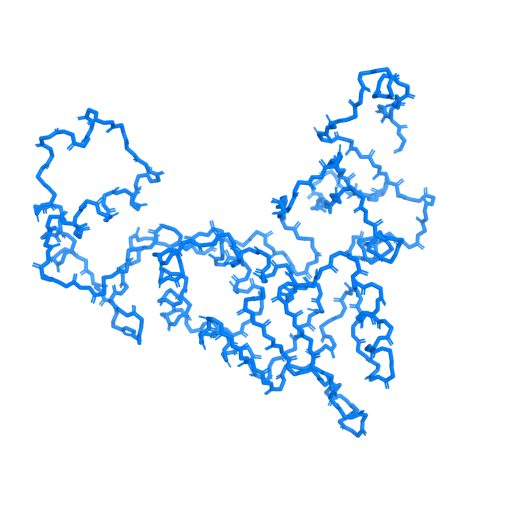 181 GLN A O 1
ATOM 1440 N N . LEU A 1 182 ? -3.321 10.554 -4.132 1.00 93.19 182 LEU A N 1
ATOM 1441 C CA . LEU A 1 182 ? -1.888 10.868 -4.203 1.00 93.19 182 LEU A CA 1
ATOM 1442 C C . LEU A 1 182 ? -1.183 10.105 -5.324 1.00 93.19 182 LEU A C 1
ATOM 1444 O O . LEU A 1 182 ? -0.301 10.650 -5.977 1.00 93.19 182 LEU A O 1
ATOM 1448 N N . TYR A 1 183 ? -1.567 8.850 -5.537 1.00 94.25 183 TYR A N 1
ATOM 1449 C CA . TYR A 1 183 ? -1.091 8.037 -6.641 1.00 94.25 183 TYR A CA 1
ATOM 1450 C C . TYR A 1 183 ? -1.961 8.270 -7.876 1.00 94.25 183 TYR A C 1
ATOM 1452 O O . TYR A 1 183 ? -3.180 8.094 -7.832 1.00 94.25 183 TYR A O 1
ATOM 1460 N N . ASP A 1 184 ? -1.316 8.655 -8.974 1.00 89.06 184 ASP A N 1
ATOM 1461 C CA . ASP A 1 184 ? -1.943 9.039 -10.243 1.00 89.06 184 ASP A CA 1
ATOM 1462 C C . ASP A 1 184 ? -1.978 7.903 -11.285 1.00 89.06 184 ASP A C 1
ATOM 1464 O O . ASP A 1 184 ? -2.398 8.118 -12.422 1.00 89.06 184 ASP A O 1
ATOM 1468 N N . GLY A 1 185 ? -1.540 6.695 -10.908 1.00 90.38 185 GLY A N 1
ATOM 1469 C CA . GLY A 1 185 ? -1.403 5.543 -11.806 1.00 90.38 185 GLY A CA 1
ATOM 1470 C C . GLY A 1 185 ? -0.037 5.432 -12.492 1.00 90.38 185 GLY A C 1
ATOM 1471 O O . GLY A 1 185 ? 0.196 4.473 -13.227 1.00 90.38 185 GLY A O 1
ATOM 1472 N N . HIS A 1 186 ? 0.877 6.379 -12.257 1.00 86.31 186 HIS A N 1
ATOM 1473 C CA . HIS A 1 186 ? 2.199 6.408 -12.885 1.00 86.31 186 HIS A CA 1
ATOM 1474 C C . HIS A 1 186 ? 3.321 6.691 -11.881 1.00 86.31 186 HIS A C 1
ATOM 1476 O O . HIS A 1 186 ? 4.244 5.887 -11.750 1.00 86.31 186 HIS A O 1
ATOM 1482 N N . SER A 1 187 ? 3.239 7.796 -11.147 1.00 89.75 187 SER A N 1
ATOM 1483 C CA . SER A 1 187 ? 4.268 8.258 -10.220 1.00 89.75 187 SER A CA 1
ATOM 1484 C C . SER A 1 187 ? 3.911 7.875 -8.790 1.00 89.75 187 SER A C 1
ATOM 1486 O O . SER A 1 187 ? 2.949 8.374 -8.208 1.00 89.75 187 SER A O 1
ATOM 1488 N N . PHE A 1 188 ? 4.698 6.974 -8.205 1.00 94.12 188 PHE A N 1
ATOM 1489 C CA . PHE A 1 188 ? 4.510 6.581 -6.813 1.00 94.12 188 PHE A CA 1
ATOM 1490 C C . PHE A 1 188 ? 4.804 7.750 -5.864 1.00 94.12 188 PHE A C 1
ATOM 1492 O O . PHE A 1 188 ? 5.854 8.385 -6.009 1.00 94.12 188 PHE A O 1
ATOM 1499 N N . PRO A 1 189 ? 3.940 8.009 -4.862 1.00 94.38 189 PRO A N 1
ATOM 1500 C CA . PRO A 1 189 ? 4.242 8.990 -3.829 1.00 94.38 189 PRO A CA 1
ATOM 1501 C C . PRO A 1 189 ? 5.554 8.660 -3.105 1.00 94.38 189 PRO A C 1
ATOM 1503 O O . PRO A 1 189 ? 5.908 7.488 -2.936 1.00 94.38 189 PRO A O 1
ATOM 1506 N N . GLN A 1 190 ? 6.256 9.694 -2.643 1.00 94.19 190 GLN A N 1
ATOM 1507 C CA . GLN A 1 190 ? 7.495 9.554 -1.880 1.00 94.19 190 GLN A CA 1
ATOM 1508 C C . GLN A 1 190 ? 7.274 8.643 -0.659 1.00 94.19 190 GLN A C 1
ATOM 1510 O O . GLN A 1 190 ? 6.417 8.911 0.185 1.00 94.19 190 GLN A O 1
ATOM 1515 N N . TYR A 1 191 ? 8.029 7.548 -0.572 1.00 94.31 191 TYR A N 1
ATOM 1516 C CA . TYR A 1 191 ? 7.958 6.601 0.535 1.00 94.31 191 TYR A CA 1
ATOM 1517 C C . TYR A 1 191 ? 9.253 5.790 0.665 1.00 94.31 191 TYR A C 1
ATOM 1519 O O . TYR A 1 191 ? 9.484 4.827 -0.071 1.00 94.31 191 TYR A O 1
ATOM 1527 N N . ARG A 1 192 ? 10.077 6.152 1.654 1.00 92.81 192 ARG A N 1
ATOM 1528 C CA . ARG A 1 192 ? 11.273 5.395 2.038 1.00 92.81 192 ARG A CA 1
ATOM 1529 C C . ARG A 1 192 ? 10.877 4.164 2.856 1.00 92.81 192 ARG A C 1
ATOM 1531 O O . ARG A 1 192 ? 10.614 4.275 4.050 1.00 92.81 192 ARG A O 1
ATOM 1538 N N . TYR A 1 193 ? 10.800 3.009 2.196 1.00 92.19 193 TYR A N 1
ATOM 1539 C CA . TYR A 1 193 ? 10.422 1.735 2.824 1.00 92.19 193 TYR A CA 1
ATOM 1540 C C . TYR A 1 193 ? 11.526 1.151 3.719 1.00 92.19 193 TYR A C 1
ATOM 1542 O O . TYR A 1 193 ? 11.254 0.715 4.834 1.00 92.19 193 TYR A O 1
ATOM 1550 N N . GLU A 1 194 ? 12.764 1.153 3.233 1.00 88.94 194 GLU A N 1
ATOM 1551 C CA . GLU A 1 194 ? 13.943 0.659 3.945 1.00 88.94 194 GLU A CA 1
ATOM 1552 C C . GLU A 1 194 ? 15.042 1.724 3.962 1.00 88.94 194 GLU A C 1
ATOM 1554 O O . GLU A 1 194 ? 14.983 2.695 3.201 1.00 88.94 194 GLU A O 1
ATOM 1559 N N . ASP A 1 195 ? 16.026 1.550 4.846 1.00 88.94 195 ASP A N 1
ATOM 1560 C CA . ASP A 1 195 ? 17.178 2.445 4.934 1.00 88.94 195 ASP A CA 1
ATOM 1561 C C . ASP A 1 195 ? 17.901 2.499 3.581 1.00 88.94 195 ASP A C 1
ATOM 1563 O O . ASP A 1 195 ? 18.193 1.470 2.965 1.00 88.94 195 ASP A O 1
ATOM 1567 N N . CYS A 1 196 ? 18.202 3.710 3.118 1.00 90.56 196 CYS A N 1
ATOM 1568 C CA . CYS A 1 196 ? 18.879 3.950 1.852 1.00 90.56 196 CYS A CA 1
ATOM 1569 C C . CYS A 1 196 ? 20.033 4.926 2.057 1.00 90.56 196 CYS A C 1
ATOM 1571 O O . CYS A 1 196 ? 19.944 5.842 2.867 1.00 90.56 196 CYS A O 1
ATOM 1573 N N . LEU A 1 197 ? 21.093 4.775 1.268 1.00 90.94 197 LEU A N 1
ATOM 1574 C CA . LEU A 1 197 ? 22.232 5.690 1.319 1.00 90.94 197 LEU A CA 1
ATOM 1575 C C . LEU A 1 197 ? 21.893 7.060 0.739 1.00 90.94 197 LEU A C 1
ATOM 1577 O O . LEU A 1 197 ? 22.539 8.044 1.083 1.00 90.94 197 LEU A O 1
ATOM 1581 N N . MET A 1 198 ? 20.943 7.114 -0.195 1.00 90.75 198 MET A N 1
ATOM 1582 C CA . MET A 1 198 ? 20.630 8.339 -0.914 1.00 90.75 198 MET A CA 1
ATOM 1583 C C . MET A 1 198 ? 19.211 8.306 -1.466 1.00 90.75 198 MET A C 1
ATOM 1585 O O . MET A 1 198 ? 18.813 7.337 -2.118 1.00 90.75 198 MET A O 1
ATOM 1589 N N . GLU A 1 199 ? 18.478 9.388 -1.241 1.00 93.81 199 GLU A N 1
ATOM 1590 C CA . GLU A 1 199 ? 17.167 9.618 -1.829 1.00 93.81 199 GLU A CA 1
ATOM 1591 C C . GLU A 1 199 ? 17.288 10.609 -2.987 1.00 93.81 199 GLU A C 1
ATOM 1593 O O . GLU A 1 199 ? 17.811 11.720 -2.840 1.00 93.81 199 GLU A O 1
ATOM 1598 N N . VAL A 1 200 ? 16.800 10.189 -4.152 1.00 92.25 200 VAL A N 1
ATOM 1599 C CA . VAL A 1 200 ? 16.933 10.932 -5.402 1.00 92.25 200 VAL A CA 1
ATOM 1600 C C . VAL A 1 200 ? 15.568 11.141 -6.025 1.00 92.25 200 VAL A C 1
ATOM 1602 O O . VAL A 1 200 ? 14.809 10.196 -6.232 1.00 92.25 200 VAL A O 1
ATOM 1605 N N . GLU A 1 201 ? 15.287 12.383 -6.382 1.00 93.06 201 GLU A N 1
ATOM 1606 C CA . GLU A 1 201 ? 14.185 12.740 -7.252 1.00 93.06 201 GLU A CA 1
ATOM 1607 C C . GLU A 1 201 ? 14.611 12.608 -8.718 1.00 93.06 201 GLU A C 1
ATOM 1609 O O . GLU A 1 201 ? 15.623 13.163 -9.143 1.00 93.06 201 GLU A O 1
ATOM 1614 N N . MET A 1 202 ? 13.817 11.881 -9.495 1.00 92.12 202 MET A N 1
ATOM 1615 C CA . MET A 1 202 ? 13.966 11.668 -10.925 1.00 92.12 202 MET A CA 1
ATOM 1616 C C . MET A 1 202 ? 12.878 12.429 -11.681 1.00 92.12 202 MET A C 1
ATOM 1618 O O . MET A 1 202 ? 11.684 12.273 -11.416 1.00 92.12 202 MET A O 1
ATOM 1622 N N . SER A 1 203 ? 13.295 13.199 -12.684 1.00 91.06 203 SER A N 1
ATOM 1623 C CA . SER A 1 203 ? 12.392 13.911 -13.587 1.00 91.06 203 SER A CA 1
ATOM 1624 C C . SER A 1 203 ? 12.917 13.918 -15.022 1.00 91.06 203 SER A C 1
ATOM 1626 O O . SER A 1 203 ? 14.081 13.613 -15.290 1.00 91.06 203 SER A O 1
ATOM 1628 N N . SER A 1 204 ? 12.039 14.249 -15.972 1.00 89.19 204 SER A N 1
ATOM 1629 C CA . SER A 1 204 ? 12.463 14.555 -17.337 1.00 89.19 204 SER A CA 1
ATOM 1630 C C . SER A 1 204 ? 12.901 16.013 -17.423 1.00 89.19 204 SER A C 1
ATOM 1632 O O . SER A 1 204 ? 12.195 16.897 -16.944 1.00 89.19 204 SER A O 1
ATOM 1634 N N . ARG A 1 205 ? 13.970 16.303 -18.168 1.00 87.06 205 ARG A N 1
ATOM 1635 C CA . ARG A 1 205 ? 14.357 17.684 -18.516 1.00 87.06 205 ARG A CA 1
ATOM 1636 C C . ARG A 1 205 ? 13.269 18.496 -19.224 1.00 87.06 205 ARG A C 1
ATOM 1638 O O . ARG A 1 205 ? 13.362 19.717 -19.315 1.00 87.06 205 ARG A O 1
ATOM 1645 N N . TYR A 1 206 ? 12.290 17.809 -19.811 1.00 87.25 206 TYR A N 1
ATOM 1646 C CA . TYR A 1 206 ? 11.167 18.409 -20.526 1.00 87.25 206 TYR A CA 1
ATOM 1647 C C . TYR A 1 206 ? 9.885 18.418 -19.689 1.00 87.25 206 TYR A C 1
ATOM 1649 O O . TYR A 1 206 ? 8.845 18.850 -20.189 1.00 87.25 206 TYR A O 1
ATOM 1657 N N . ALA A 1 207 ? 9.941 17.936 -18.444 1.00 84.00 207 ALA A N 1
ATOM 1658 C CA . ALA A 1 207 ? 8.799 17.915 -17.549 1.00 84.00 207 ALA A CA 1
ATOM 1659 C C . ALA A 1 207 ? 8.349 19.353 -17.226 1.00 84.00 207 ALA A C 1
ATOM 1661 O O . ALA A 1 207 ? 9.173 20.199 -16.866 1.00 84.00 207 ALA A O 1
ATOM 1662 N N . PRO A 1 208 ? 7.045 19.661 -17.341 1.00 84.56 208 PRO A N 1
ATOM 1663 C CA . PRO A 1 208 ? 6.476 20.866 -16.751 1.00 84.56 208 PRO A CA 1
ATOM 1664 C C . PRO A 1 208 ? 6.813 20.987 -15.253 1.00 84.56 208 PRO A C 1
ATOM 1666 O O . PRO A 1 208 ? 6.897 19.953 -14.589 1.00 84.56 208 PRO A O 1
ATOM 1669 N N . PRO A 1 209 ? 6.913 22.211 -14.694 1.00 78.00 209 PRO A N 1
ATOM 1670 C CA . PRO A 1 209 ? 7.246 22.427 -13.280 1.00 78.00 209 PRO A CA 1
ATOM 1671 C C . PRO A 1 209 ? 6.343 21.696 -12.277 1.00 78.00 209 PRO A C 1
ATOM 1673 O O . PRO A 1 209 ? 6.804 21.340 -11.201 1.00 78.00 209 PRO A O 1
ATOM 1676 N N . ASP A 1 210 ? 5.080 21.456 -12.639 1.00 80.88 210 ASP A N 1
ATOM 1677 C CA . ASP A 1 210 ? 4.083 20.802 -11.782 1.00 80.88 210 ASP A CA 1
ATOM 1678 C C . ASP A 1 210 ? 3.948 19.291 -12.061 1.00 80.88 210 ASP A C 1
ATOM 1680 O O . ASP A 1 210 ? 2.961 18.669 -11.671 1.00 80.88 210 ASP A O 1
ATOM 1684 N N . SER A 1 211 ? 4.892 18.694 -12.797 1.00 79.88 211 SER A N 1
ATOM 1685 C CA . SER A 1 211 ? 4.848 17.255 -13.077 1.00 79.88 211 SER A CA 1
ATOM 1686 C C . SER A 1 211 ? 5.168 16.459 -11.815 1.00 79.88 211 SER A C 1
ATOM 1688 O O . SER A 1 211 ? 6.100 16.823 -11.096 1.00 79.88 211 SER A O 1
ATOM 1690 N N . PRO A 1 212 ? 4.454 15.353 -11.555 1.00 77.38 212 PRO A N 1
ATOM 1691 C CA . PRO A 1 212 ? 4.765 14.498 -10.425 1.00 77.38 212 PRO A CA 1
ATOM 1692 C C . PRO A 1 212 ? 6.154 13.883 -10.607 1.00 77.38 212 PRO A C 1
ATOM 1694 O O . PRO A 1 212 ? 6.463 13.278 -11.636 1.00 77.38 212 PRO A O 1
ATOM 1697 N N . ALA A 1 213 ? 6.990 14.062 -9.592 1.00 80.38 213 ALA A N 1
ATOM 1698 C CA . ALA A 1 213 ? 8.313 13.474 -9.518 1.00 80.38 213 ALA A CA 1
ATOM 1699 C C . ALA A 1 213 ? 8.251 11.955 -9.294 1.00 80.38 213 ALA A C 1
ATOM 1701 O O . ALA A 1 213 ? 7.319 11.448 -8.668 1.00 80.38 213 ALA A O 1
ATOM 1702 N N . ALA A 1 214 ? 9.277 11.238 -9.758 1.00 92.06 214 ALA A N 1
ATOM 1703 C CA . ALA A 1 214 ? 9.547 9.876 -9.310 1.00 92.06 214 ALA A CA 1
ATOM 1704 C C . ALA A 1 214 ? 10.701 9.863 -8.310 1.00 92.06 214 ALA A C 1
ATOM 1706 O O . ALA A 1 214 ? 11.602 10.693 -8.385 1.00 92.06 214 ALA A O 1
ATOM 1707 N N . TYR A 1 215 ? 10.698 8.895 -7.401 1.00 94.56 215 TYR A N 1
ATOM 1708 C CA . TYR A 1 215 ? 11.691 8.793 -6.335 1.00 94.56 215 TYR A CA 1
ATOM 1709 C C . TYR A 1 215 ? 12.464 7.479 -6.440 1.00 94.56 215 TYR A C 1
ATOM 1711 O O . TYR A 1 215 ? 11.889 6.426 -6.725 1.00 94.56 215 TYR A O 1
ATOM 1719 N N . LEU A 1 216 ? 13.773 7.547 -6.205 1.00 93.94 216 LEU A N 1
ATOM 1720 C CA . LEU A 1 216 ? 14.675 6.404 -6.105 1.00 93.94 216 LEU A CA 1
ATOM 1721 C C . LEU A 1 216 ? 15.375 6.410 -4.745 1.00 93.94 216 LEU A C 1
ATOM 1723 O O . LEU A 1 216 ? 15.867 7.442 -4.293 1.00 93.94 216 LEU A O 1
ATOM 1727 N N . TYR A 1 217 ? 15.472 5.227 -4.141 1.00 93.69 217 TYR A N 1
ATOM 1728 C CA . TYR A 1 217 ? 16.086 4.997 -2.833 1.00 93.69 217 TYR A CA 1
ATOM 1729 C C . TYR A 1 217 ? 17.319 4.117 -3.005 1.00 93.69 217 TYR A C 1
ATOM 1731 O O . TYR A 1 217 ? 17.214 2.895 -3.047 1.00 93.69 217 TYR A O 1
ATOM 1739 N N . LEU A 1 218 ? 18.486 4.730 -3.192 1.00 92.69 218 LEU A N 1
ATOM 1740 C CA . LEU A 1 218 ? 19.696 4.025 -3.606 1.00 92.69 218 LEU A CA 1
ATOM 1741 C C . LEU A 1 218 ? 20.381 3.293 -2.438 1.00 92.69 218 LEU A C 1
ATOM 1743 O O . LEU A 1 218 ? 20.444 3.827 -1.328 1.00 92.69 218 LEU A O 1
ATOM 1747 N N . PRO A 1 219 ? 20.979 2.111 -2.687 1.00 91.75 219 PRO A N 1
ATOM 1748 C CA . PRO A 1 219 ? 21.188 1.493 -4.001 1.00 91.75 219 PRO A CA 1
ATOM 1749 C C . PRO A 1 219 ? 19.956 0.747 -4.546 1.00 91.75 219 PRO A C 1
ATOM 1751 O O . PRO A 1 219 ? 19.284 0.029 -3.816 1.00 91.75 219 PRO A O 1
ATOM 1754 N N . VAL A 1 220 ? 19.727 0.850 -5.860 1.00 92.50 220 VAL A N 1
ATOM 1755 C CA . VAL A 1 220 ? 18.740 0.042 -6.602 1.00 92.50 220 VAL A CA 1
ATOM 1756 C C . VAL A 1 220 ? 19.383 -0.617 -7.821 1.00 92.50 220 VAL A C 1
ATOM 1758 O O . VAL A 1 220 ? 20.461 -0.202 -8.257 1.00 92.50 220 VAL A O 1
ATOM 1761 N N . SER A 1 221 ? 18.735 -1.640 -8.382 1.00 93.50 221 SER A N 1
ATOM 1762 C CA . SER A 1 221 ? 19.208 -2.258 -9.620 1.00 93.50 221 SER A CA 1
ATOM 1763 C C . SER A 1 221 ? 19.054 -1.320 -10.821 1.00 93.50 221 SER A C 1
ATOM 1765 O O . SER A 1 221 ? 18.230 -0.401 -10.840 1.00 93.50 221 SER A O 1
ATOM 1767 N N . GLN A 1 222 ? 19.831 -1.590 -11.868 1.00 94.12 222 GLN A N 1
ATOM 1768 C CA . GLN A 1 222 ? 19.704 -0.900 -13.150 1.00 94.12 222 GLN A CA 1
ATOM 1769 C C . GLN A 1 222 ? 18.280 -1.033 -13.721 1.00 94.12 222 GLN A C 1
ATOM 1771 O O . GLN A 1 222 ? 17.720 -0.058 -14.219 1.00 94.12 222 GLN A O 1
ATOM 1776 N N . THR A 1 223 ? 17.664 -2.210 -13.573 1.00 95.62 223 THR A N 1
ATOM 1777 C CA . THR A 1 223 ? 16.279 -2.473 -13.982 1.00 95.62 223 THR A CA 1
ATOM 1778 C C . THR A 1 223 ? 15.297 -1.557 -13.256 1.00 95.62 223 THR A C 1
ATOM 1780 O O . THR A 1 223 ? 14.408 -0.991 -13.885 1.00 95.62 223 THR A O 1
ATOM 1783 N N . GLN A 1 224 ? 15.452 -1.354 -11.942 1.00 94.94 224 GLN A N 1
ATOM 1784 C CA . GLN A 1 224 ? 14.591 -0.444 -11.175 1.00 94.94 224 GLN A CA 1
ATOM 1785 C C . GLN A 1 224 ? 14.721 1.009 -11.655 1.00 94.94 224 GLN A C 1
ATOM 1787 O O . GLN A 1 224 ? 13.711 1.713 -11.752 1.00 94.94 224 GLN A O 1
ATOM 1792 N N . ILE A 1 225 ? 15.936 1.451 -12.002 1.00 94.81 225 ILE A N 1
ATOM 1793 C CA . ILE A 1 225 ? 16.177 2.784 -12.576 1.00 94.81 225 ILE A CA 1
ATOM 1794 C C . ILE A 1 225 ? 15.444 2.920 -13.914 1.00 94.81 225 ILE A C 1
ATOM 1796 O O . ILE A 1 225 ? 14.652 3.845 -14.088 1.00 94.81 225 ILE A O 1
ATOM 1800 N N . GLU A 1 226 ? 15.655 1.983 -14.839 1.00 95.44 226 GLU A N 1
ATOM 1801 C CA . GLU A 1 226 ? 15.052 2.002 -16.179 1.00 95.44 226 GLU A CA 1
ATOM 1802 C C . GLU A 1 226 ? 13.522 1.947 -16.127 1.00 95.44 226 GLU A C 1
ATOM 1804 O O . GLU A 1 226 ? 12.840 2.707 -16.813 1.00 95.44 226 GLU A O 1
ATOM 1809 N N . ARG A 1 227 ? 12.956 1.109 -15.255 1.00 94.81 227 ARG A N 1
ATOM 1810 C CA . ARG A 1 227 ? 11.503 1.029 -15.059 1.00 94.81 227 ARG A CA 1
ATOM 1811 C C . ARG A 1 227 ? 10.926 2.318 -14.482 1.00 94.81 227 ARG A C 1
ATOM 1813 O O . ARG A 1 227 ? 9.848 2.743 -14.893 1.00 94.81 227 ARG A O 1
ATOM 1820 N N . THR A 1 228 ? 11.649 2.969 -13.572 1.00 94.50 228 THR A N 1
ATOM 1821 C CA . THR A 1 228 ? 11.250 4.277 -13.033 1.00 94.50 228 THR A CA 1
ATOM 1822 C C . THR A 1 228 ? 11.277 5.346 -14.121 1.00 94.50 228 THR A C 1
ATOM 1824 O O . THR A 1 228 ? 10.299 6.077 -14.259 1.00 94.50 228 THR A O 1
ATOM 1827 N N . MET A 1 229 ? 12.319 5.369 -14.961 1.00 94.00 229 MET A N 1
ATOM 1828 C CA . MET A 1 229 ? 12.402 6.262 -16.122 1.00 94.00 229 MET A CA 1
ATOM 1829 C C . MET A 1 229 ? 11.197 6.095 -17.055 1.00 94.00 229 MET A C 1
ATOM 1831 O O . MET A 1 229 ? 10.580 7.088 -17.438 1.00 94.00 229 MET A O 1
ATOM 1835 N N . LEU A 1 230 ? 10.818 4.852 -17.375 1.00 93.00 230 LEU A N 1
ATOM 1836 C CA . LEU A 1 230 ? 9.675 4.568 -18.247 1.00 93.00 230 LEU A CA 1
ATOM 1837 C C . LEU A 1 230 ? 8.351 5.099 -17.677 1.00 93.00 230 LEU A C 1
ATOM 1839 O O . LEU A 1 230 ? 7.562 5.671 -18.430 1.00 93.00 230 LEU A O 1
ATOM 1843 N N . ARG A 1 231 ? 8.121 4.972 -16.362 1.00 91.25 231 ARG A N 1
ATOM 1844 C CA . ARG A 1 231 ? 6.904 5.485 -15.703 1.00 91.25 231 ARG A CA 1
ATOM 1845 C C . ARG A 1 231 ? 6.746 6.996 -15.817 1.00 91.25 231 ARG A C 1
ATOM 1847 O O . ARG A 1 231 ? 5.633 7.465 -16.028 1.00 91.25 231 ARG A O 1
ATOM 1854 N N . VAL A 1 232 ? 7.846 7.744 -15.750 1.00 89.25 232 VAL A N 1
ATOM 1855 C CA . VAL A 1 232 ? 7.841 9.209 -15.926 1.00 89.25 232 VAL A CA 1
ATOM 1856 C C . VAL A 1 232 ? 8.102 9.652 -17.371 1.00 89.25 232 VAL A C 1
ATOM 1858 O O . VAL A 1 232 ? 8.382 10.821 -17.633 1.00 89.25 232 VAL A O 1
ATOM 1861 N N . GLY A 1 233 ? 8.008 8.733 -18.337 1.00 90.06 233 GLY A N 1
ATOM 1862 C CA . GLY A 1 233 ? 8.107 9.044 -19.765 1.00 90.06 233 GLY A CA 1
ATOM 1863 C C . GLY A 1 233 ? 9.519 9.379 -20.263 1.00 90.06 233 GLY A C 1
ATOM 1864 O O . GLY A 1 233 ? 9.669 9.966 -21.339 1.00 90.06 233 GLY A O 1
ATOM 1865 N N . ILE A 1 234 ? 10.562 9.008 -19.519 1.00 91.62 234 ILE A N 1
ATOM 1866 C CA . ILE A 1 234 ? 11.962 9.190 -19.909 1.00 91.62 234 ILE A CA 1
ATOM 1867 C C . ILE A 1 234 ? 12.413 7.964 -20.711 1.00 91.62 234 ILE A C 1
ATOM 1869 O O . ILE A 1 234 ? 12.564 6.869 -20.181 1.00 91.62 234 ILE A O 1
ATOM 1873 N N . ASN A 1 235 ? 12.667 8.156 -22.007 1.00 90.50 235 ASN A N 1
ATOM 1874 C CA . ASN A 1 235 ? 13.055 7.070 -22.921 1.00 90.50 235 ASN A CA 1
ATOM 1875 C C . ASN A 1 235 ? 14.571 6.970 -23.155 1.00 90.50 235 ASN A C 1
ATOM 1877 O O . ASN A 1 235 ? 15.037 6.071 -23.852 1.00 90.50 235 ASN A O 1
ATOM 1881 N N . ASN A 1 236 ? 15.350 7.928 -22.652 1.00 90.44 236 ASN A N 1
ATOM 1882 C CA . ASN A 1 236 ? 16.800 7.931 -22.781 1.00 90.44 236 ASN A CA 1
ATOM 1883 C C . ASN A 1 236 ? 17.447 8.657 -21.597 1.00 90.44 236 ASN A C 1
ATOM 1885 O O . ASN A 1 236 ? 16.895 9.623 -21.077 1.00 90.44 236 ASN A O 1
ATOM 1889 N N . TYR A 1 237 ? 18.649 8.222 -21.218 1.00 89.81 237 TYR A N 1
ATOM 1890 C CA . TYR A 1 237 ? 19.432 8.840 -20.141 1.00 89.81 237 TYR A CA 1
ATOM 1891 C C . TYR A 1 237 ? 19.808 10.293 -20.403 1.00 89.81 237 TYR A C 1
ATOM 1893 O O . TYR A 1 237 ? 20.058 11.034 -19.464 1.00 89.81 237 TYR A O 1
ATOM 1901 N N . GLY A 1 238 ? 19.858 10.707 -21.670 1.00 90.31 238 GLY A N 1
ATOM 1902 C CA . GLY A 1 238 ? 20.171 12.082 -22.021 1.00 90.31 238 GLY A CA 1
ATOM 1903 C C . GLY A 1 238 ? 19.129 13.066 -21.505 1.00 90.31 238 GLY A C 1
ATOM 1904 O O . GLY A 1 238 ? 19.502 14.202 -21.263 1.00 90.31 238 GLY A O 1
ATOM 1905 N N . ASP A 1 239 ? 17.877 12.643 -21.321 1.00 90.25 239 ASP A N 1
ATOM 1906 C CA . ASP A 1 239 ? 16.756 13.482 -20.881 1.00 90.25 239 ASP A CA 1
ATOM 1907 C C . ASP A 1 239 ? 16.431 13.348 -19.387 1.00 90.25 239 ASP A C 1
ATOM 1909 O O . ASP A 1 239 ? 15.484 13.976 -18.908 1.00 90.25 239 ASP A O 1
ATOM 1913 N N . LEU A 1 240 ? 17.195 12.523 -18.672 1.00 90.44 240 LEU A N 1
ATOM 1914 C CA . LEU A 1 240 ? 17.088 12.325 -17.234 1.00 90.44 240 LEU A CA 1
ATOM 1915 C C . LEU A 1 240 ? 17.683 13.527 -16.493 1.00 90.44 240 LEU A C 1
ATOM 1917 O O . LEU A 1 240 ? 18.804 13.926 -16.792 1.00 90.44 240 LEU A O 1
ATOM 1921 N N . CYS A 1 241 ? 16.950 14.048 -15.514 1.00 89.19 241 CYS A N 1
ATOM 1922 C CA . CYS A 1 241 ? 17.451 14.992 -14.520 1.00 89.19 241 CYS A CA 1
ATOM 1923 C C . CYS A 1 241 ? 17.288 14.379 -13.130 1.00 89.19 241 CYS A C 1
ATOM 1925 O O . CYS A 1 241 ? 16.236 13.797 -12.829 1.00 89.19 241 CYS A O 1
ATOM 1927 N N . LEU A 1 242 ? 18.320 14.513 -12.295 1.00 89.06 242 LEU A N 1
ATOM 1928 C CA . LEU A 1 242 ? 18.330 13.985 -10.934 1.00 89.06 242 LEU A CA 1
ATOM 1929 C C . LEU A 1 242 ? 18.517 15.120 -9.930 1.00 89.06 242 LEU A C 1
ATOM 1931 O O . LEU A 1 242 ? 19.363 15.990 -10.107 1.00 89.06 242 LEU A O 1
ATOM 1935 N N . ARG A 1 243 ? 17.746 15.093 -8.844 1.00 87.56 243 ARG A N 1
ATOM 1936 C CA . ARG A 1 243 ? 17.897 16.025 -7.725 1.00 87.56 243 ARG A CA 1
ATOM 1937 C C . ARG A 1 243 ? 18.023 15.251 -6.424 1.00 87.56 243 ARG A C 1
ATOM 1939 O O . ARG A 1 243 ? 17.158 14.445 -6.095 1.00 87.56 243 ARG A O 1
ATOM 1946 N N . PHE A 1 244 ? 19.086 15.509 -5.670 1.00 86.06 244 PHE A N 1
ATOM 1947 C CA . PHE A 1 244 ? 19.274 14.892 -4.359 1.00 86.06 244 PHE A CA 1
ATOM 1948 C C . PHE A 1 244 ? 18.349 15.509 -3.320 1.00 86.06 244 PHE A C 1
ATOM 1950 O O . PHE A 1 244 ? 18.183 16.730 -3.265 1.00 86.06 244 PHE A O 1
ATOM 1957 N N . LEU A 1 245 ? 17.739 14.646 -2.512 1.00 88.19 245 LEU A N 1
ATOM 1958 C CA . LEU A 1 245 ? 16.868 15.046 -1.411 1.00 88.19 245 LEU A CA 1
ATOM 1959 C C . LEU A 1 245 ? 17.550 14.809 -0.064 1.00 88.19 245 LEU A C 1
ATOM 1961 O O . LEU A 1 245 ? 17.572 15.707 0.774 1.00 88.19 245 LEU A O 1
ATOM 1965 N N . GLU A 1 246 ? 18.135 13.626 0.120 1.00 86.94 246 GLU A N 1
ATOM 1966 C CA . GLU A 1 246 ? 18.849 13.234 1.335 1.00 86.94 246 GLU A CA 1
ATOM 1967 C C . GLU A 1 246 ? 20.024 12.310 0.981 1.00 86.94 246 GLU A C 1
ATOM 1969 O O . GLU A 1 246 ? 19.945 11.530 0.028 1.00 86.94 246 GLU A O 1
ATOM 1974 N N . SER A 1 247 ? 21.114 12.409 1.742 1.00 86.25 247 SER A N 1
ATOM 1975 C CA . SER A 1 247 ? 22.348 11.644 1.554 1.00 86.25 247 SER A CA 1
ATOM 1976 C C . SER A 1 247 ? 22.906 11.240 2.916 1.00 86.25 247 SER A C 1
ATOM 1978 O O . SER A 1 247 ? 23.084 12.077 3.801 1.00 86.25 247 SER A O 1
ATOM 1980 N N . GLU A 1 248 ? 23.185 9.950 3.077 1.00 88.06 248 GLU A N 1
ATOM 1981 C CA . GLU A 1 248 ? 23.921 9.388 4.215 1.00 88.06 248 GLU A CA 1
ATOM 1982 C C . GLU A 1 248 ? 25.384 9.083 3.845 1.00 88.06 248 GLU A C 1
ATOM 1984 O O . GLU A 1 248 ? 26.088 8.346 4.544 1.00 88.06 248 GLU A O 1
ATOM 1989 N N . LEU A 1 249 ? 25.861 9.619 2.717 1.00 86.56 249 LEU A N 1
ATOM 1990 C CA . LEU A 1 249 ? 27.249 9.469 2.305 1.00 86.56 249 LEU A CA 1
ATOM 1991 C C . LEU A 1 249 ? 28.180 10.274 3.228 1.00 86.56 249 LEU A C 1
ATOM 1993 O O . LEU A 1 249 ? 27.781 11.295 3.789 1.00 86.56 249 LEU A O 1
ATOM 1997 N N . PRO A 1 250 ? 29.448 9.848 3.385 1.00 87.81 250 PRO A N 1
ATOM 1998 C CA . PRO A 1 250 ? 30.444 10.662 4.073 1.00 87.81 250 PRO A CA 1
ATOM 1999 C C . PRO A 1 250 ? 30.531 12.062 3.455 1.00 87.81 250 PRO A C 1
ATOM 2001 O O . PRO A 1 250 ? 30.517 12.181 2.229 1.00 87.81 250 PRO A O 1
ATOM 2004 N N . GLU A 1 251 ? 30.681 13.097 4.287 1.00 84.19 251 GLU A N 1
ATOM 2005 C CA . GLU A 1 251 ? 30.695 14.506 3.855 1.00 84.19 251 GLU A CA 1
ATOM 2006 C C . GLU A 1 251 ? 31.681 14.765 2.706 1.00 84.19 251 GLU A C 1
ATOM 2008 O O . GLU A 1 251 ? 31.400 15.559 1.812 1.00 84.19 251 GLU A O 1
ATOM 2013 N N . GLU A 1 252 ? 32.834 14.087 2.684 1.00 84.88 252 GLU A N 1
ATOM 2014 C CA . GLU A 1 252 ? 33.826 14.260 1.620 1.00 84.88 252 GLU A CA 1
ATOM 2015 C C . GLU A 1 252 ? 33.369 13.702 0.267 1.00 84.88 252 GLU A C 1
ATOM 2017 O O . GLU A 1 252 ? 33.801 14.194 -0.776 1.00 84.88 252 GLU A O 1
ATOM 2022 N N . VAL A 1 253 ? 32.536 12.658 0.281 1.00 82.56 253 VAL A N 1
ATOM 2023 C CA . VAL A 1 253 ? 31.928 12.086 -0.925 1.00 82.56 253 VAL A CA 1
ATOM 2024 C C . VAL A 1 253 ? 30.769 12.968 -1.361 1.00 82.56 253 VAL A C 1
ATOM 2026 O O . VAL A 1 253 ? 30.701 13.323 -2.531 1.00 82.56 253 VAL A O 1
ATOM 2029 N N . ASP A 1 254 ? 29.921 13.373 -0.420 1.00 80.31 254 ASP A N 1
ATOM 2030 C CA . ASP A 1 254 ? 28.765 14.231 -0.678 1.00 80.31 254 ASP A CA 1
ATOM 2031 C C . ASP A 1 254 ? 29.185 15.577 -1.294 1.00 80.31 254 ASP A C 1
ATOM 2033 O O . ASP A 1 254 ? 28.695 15.967 -2.347 1.00 80.31 254 ASP A O 1
ATOM 2037 N N . ALA A 1 255 ? 30.222 16.221 -0.744 1.00 79.12 255 ALA A N 1
ATOM 2038 C CA . ALA A 1 255 ? 30.775 17.467 -1.281 1.00 79.12 255 ALA A CA 1
ATOM 2039 C C . ALA A 1 255 ? 31.423 17.324 -2.672 1.00 79.12 255 ALA A C 1
ATOM 2041 O O . ALA A 1 255 ? 31.625 18.322 -3.363 1.00 79.12 255 ALA A O 1
ATOM 2042 N N . ALA A 1 256 ? 31.808 16.109 -3.074 1.00 79.94 256 ALA A N 1
ATOM 2043 C CA . ALA A 1 256 ? 32.336 15.839 -4.410 1.00 79.94 256 ALA A CA 1
ATOM 2044 C C . ALA A 1 256 ? 31.224 15.573 -5.438 1.00 79.94 256 ALA A C 1
ATOM 2046 O O . ALA A 1 256 ? 31.460 15.704 -6.640 1.00 79.94 256 ALA A O 1
ATOM 2047 N N . LEU A 1 257 ? 30.030 15.205 -4.970 1.00 73.69 257 LEU A N 1
ATOM 2048 C CA . LEU A 1 257 ? 28.818 15.027 -5.758 1.00 73.69 257 LEU A CA 1
ATOM 2049 C C . LEU A 1 257 ? 28.106 16.394 -5.869 1.00 73.69 257 LEU A C 1
ATOM 2051 O O . LEU A 1 257 ? 27.004 16.587 -5.368 1.00 73.69 257 LEU A O 1
ATOM 2055 N N . ASP A 1 258 ? 28.746 17.373 -6.513 1.00 61.28 258 ASP A N 1
ATOM 2056 C CA . ASP A 1 258 ? 28.147 18.694 -6.769 1.00 61.28 258 ASP A CA 1
ATOM 2057 C C . ASP A 1 258 ? 27.195 18.617 -7.979 1.00 61.28 258 ASP A C 1
ATOM 2059 O O . ASP A 1 258 ? 27.578 18.892 -9.116 1.00 61.28 258 ASP A O 1
ATOM 2063 N N . PHE A 1 259 ? 25.961 18.163 -7.741 1.00 61.84 259 PHE A N 1
ATOM 2064 C CA . PHE A 1 259 ? 24.918 17.998 -8.765 1.00 61.84 259 PHE A CA 1
ATOM 2065 C C . PHE A 1 259 ? 23.874 19.122 -8.734 1.00 61.84 259 PHE A C 1
ATOM 2067 O O . PHE A 1 259 ? 22.708 18.896 -9.054 1.00 61.84 259 PHE A O 1
ATOM 2074 N N . GLU A 1 260 ? 24.250 20.353 -8.366 1.00 50.19 260 GLU A N 1
ATOM 2075 C CA . GLU A 1 260 ? 23.277 21.455 -8.310 1.00 50.19 260 GLU A CA 1
ATOM 2076 C C . GLU A 1 260 ? 22.566 21.728 -9.657 1.00 50.19 260 GLU A C 1
ATOM 2078 O O . GLU A 1 260 ? 21.535 22.397 -9.640 1.00 50.19 260 GLU A O 1
ATOM 2083 N N . ASN A 1 261 ? 23.045 21.216 -10.807 1.00 43.50 261 ASN A N 1
ATOM 2084 C CA . ASN A 1 261 ? 22.355 21.295 -12.109 1.00 43.50 261 ASN A CA 1
ATOM 2085 C C . ASN A 1 261 ? 22.795 20.213 -13.137 1.00 43.50 261 ASN A C 1
ATOM 2087 O O . ASN A 1 261 ? 23.353 20.578 -14.178 1.00 43.50 261 ASN A O 1
ATOM 2091 N N . GLU A 1 262 ? 22.537 18.917 -12.915 1.00 45.31 262 GLU A N 1
ATOM 2092 C CA . GLU A 1 262 ? 22.644 17.894 -13.991 1.00 45.31 262 GLU A CA 1
ATOM 2093 C C . GLU A 1 262 ? 21.342 17.106 -14.239 1.00 45.31 262 GLU A C 1
ATOM 2095 O O . GLU A 1 262 ? 20.822 16.436 -13.318 1.00 45.31 262 GLU A O 1
#

Radius of gyration: 21.37 Å; chains: 1; bounding box: 58×43×56 Å

Sequence (262 aa):
MQFQAVLSNQHHPEYGVATVPFPIPNAEYDNIIALLEPFEIGDAVRRDCRIEEVSGNFPILTQLERTDANLDELDYLAKRLDSFDDYEKTQFQGMASRLDLHGVDEFINLTFCCQEVTVVTDFNNLESLGRRHYLTLGGGASMEEMQGRDFRSVALALLDGEVGRVTHYGVVYDNGFEMSQLYDGHSFPQYRYEDCLMEVEMSSRYAPPDSPAAYLYLPVSQTQIERTMLRVGINNYGDLCLRFLESELPEEVDAALDFENE

pLDDT: mean 92.92, std 7.46, range [43.5, 98.62]

Foldseek 3Di:
DAKKFWWAFPVCCVLPTDIGDELDPLVCVVVVCVVCVSRVAQALQDQGTQTQAMDGDQPLLRLQHRPTGHPVLRRLLRLLVVPDDPQLSLLLSQVCQVVVDRDSQLSLLCSVFSLLKQFDPDPPDQLVSLVSNVCSPVVHDDPVRVPPDRSSVSSVCPVVPFDWDDDPSGTITCNPDDRDNPDPSQARPDDDSDQAQWKKWKAFLPDDPPQRIHIDGPPGDPVVVCSNCVSRPNPDPVRIQMDTDDGNDDPVVVVVPPPPDD